Protein AF-A0A6G1DKA8-F1 (afdb_monomer_lite)

Structure (mmCIF, N/CA/C/O backbone):
data_AF-A0A6G1DKA8-F1
#
_entry.id   AF-A0A6G1DKA8-F1
#
loop_
_atom_site.group_PDB
_atom_site.id
_atom_site.type_symbol
_atom_site.label_atom_id
_atom_site.label_alt_id
_atom_site.label_comp_id
_atom_site.label_asym_id
_atom_site.label_entity_id
_atom_site.label_seq_id
_atom_site.pdbx_PDB_ins_code
_atom_site.Cartn_x
_atom_site.Cartn_y
_atom_site.Cartn_z
_atom_site.occupancy
_atom_site.B_iso_or_equiv
_atom_site.auth_seq_id
_atom_site.auth_comp_id
_atom_site.auth_asym_id
_atom_site.auth_atom_id
_atom_site.pdbx_PDB_model_num
ATOM 1 N N . MET A 1 1 ? -8.437 -53.460 20.016 1.00 59.53 1 MET A N 1
ATOM 2 C CA . MET A 1 1 ? -8.528 -52.097 19.451 1.00 59.53 1 MET A CA 1
ATOM 3 C C . MET A 1 1 ? -7.305 -51.902 18.572 1.00 59.53 1 MET A C 1
ATOM 5 O O . MET A 1 1 ? -6.205 -52.104 19.066 1.00 59.53 1 MET A O 1
ATOM 9 N N . SER A 1 2 ? -7.494 -51.679 17.270 1.00 83.81 2 SER A N 1
ATOM 10 C CA . SER A 1 2 ? -6.386 -51.583 16.304 1.00 83.81 2 SER A CA 1
ATOM 11 C C . SER A 1 2 ? -5.734 -50.200 16.375 1.00 83.81 2 SER A C 1
ATOM 13 O O . SER A 1 2 ? -6.422 -49.217 16.629 1.00 83.81 2 SER A O 1
ATOM 15 N N . MET A 1 3 ? -4.427 -50.103 16.127 1.00 75.56 3 MET A N 1
ATOM 16 C CA . MET A 1 3 ? -3.690 -48.830 16.092 1.00 75.56 3 MET A CA 1
ATOM 17 C C . MET A 1 3 ? -4.303 -47.828 15.098 1.00 75.56 3 MET A C 1
ATOM 19 O O . MET A 1 3 ? -4.392 -46.639 15.393 1.00 75.56 3 MET A O 1
ATOM 23 N N . ILE A 1 4 ? -4.826 -48.330 13.974 1.00 83.69 4 ILE A N 1
ATOM 24 C CA . ILE A 1 4 ? -5.569 -47.538 12.983 1.00 83.69 4 ILE A CA 1
ATOM 25 C C . ILE A 1 4 ? -6.835 -46.924 13.595 1.00 83.69 4 ILE A C 1
ATOM 27 O O . ILE A 1 4 ? -7.154 -45.767 13.356 1.00 83.69 4 ILE A O 1
ATOM 31 N N . ASP A 1 5 ? -7.544 -47.688 14.420 1.00 84.69 5 ASP A N 1
ATOM 32 C CA . ASP A 1 5 ? -8.795 -47.266 15.053 1.00 84.69 5 ASP A CA 1
ATOM 33 C C . ASP A 1 5 ? -8.535 -46.206 16.144 1.00 84.69 5 ASP A C 1
ATOM 35 O O . ASP A 1 5 ? -9.326 -45.289 16.343 1.00 84.69 5 ASP A O 1
ATOM 39 N N . VAL A 1 6 ? -7.372 -46.265 16.804 1.00 83.69 6 VAL A N 1
ATOM 40 C CA . VAL A 1 6 ? -6.908 -45.198 17.706 1.00 83.69 6 VAL A CA 1
ATOM 41 C C . VAL A 1 6 ? -6.562 -43.933 16.918 1.00 83.69 6 VAL A C 1
ATOM 43 O O . VAL A 1 6 ? -7.023 -42.862 17.294 1.00 83.69 6 VAL A O 1
ATOM 46 N N . MET A 1 7 ? -5.818 -44.041 15.811 1.00 82.25 7 MET A N 1
ATOM 47 C CA . MET A 1 7 ? -5.464 -42.890 14.969 1.00 82.25 7 MET A CA 1
ATOM 48 C C . MET A 1 7 ? -6.691 -42.183 14.393 1.00 82.25 7 MET A C 1
ATOM 50 O O . MET A 1 7 ? -6.780 -40.967 14.500 1.00 82.25 7 MET A O 1
ATOM 54 N N . ILE A 1 8 ? -7.666 -42.924 13.859 1.00 86.50 8 ILE A N 1
ATOM 55 C CA . ILE A 1 8 ? -8.897 -42.338 13.303 1.00 86.50 8 ILE A CA 1
ATOM 56 C C . ILE A 1 8 ? -9.698 -41.619 14.393 1.00 86.50 8 ILE A C 1
ATOM 58 O O . ILE A 1 8 ? -10.241 -40.542 14.160 1.00 86.50 8 ILE A O 1
ATOM 62 N N . ARG A 1 9 ? -9.770 -42.184 15.604 1.00 85.44 9 ARG A N 1
ATOM 63 C CA . ARG A 1 9 ? -10.467 -41.530 16.720 1.00 85.44 9 ARG A CA 1
ATOM 64 C C . ARG A 1 9 ? -9.725 -40.302 17.226 1.00 85.44 9 ARG A C 1
ATOM 66 O O . ARG A 1 9 ? -10.382 -39.319 17.545 1.00 85.44 9 ARG A O 1
ATOM 73 N N . VAL A 1 10 ? -8.396 -40.346 17.297 1.00 85.38 10 VAL A N 1
ATOM 74 C CA . VAL A 1 10 ? -7.575 -39.180 17.651 1.00 85.38 10 VAL A CA 1
ATOM 75 C C . VAL A 1 10 ? -7.759 -38.082 16.609 1.00 85.38 10 VAL A C 1
ATOM 77 O O . VAL A 1 10 ? -8.053 -36.959 16.990 1.00 85.38 10 VAL A O 1
ATOM 80 N N . ASP A 1 11 ? -7.715 -38.409 15.320 1.00 84.06 11 ASP A N 1
ATOM 81 C CA . ASP A 1 11 ? -7.920 -37.452 14.230 1.00 84.06 11 ASP A CA 1
ATOM 82 C C . ASP A 1 11 ? -9.341 -36.856 14.232 1.00 84.06 11 ASP A C 1
ATOM 84 O O . ASP A 1 11 ? -9.531 -35.648 14.090 1.00 84.06 11 ASP A O 1
ATOM 88 N N . ALA A 1 12 ? -10.361 -37.674 14.515 1.00 86.81 12 ALA A N 1
ATOM 89 C CA . ALA A 1 12 ? -11.735 -37.205 14.687 1.00 86.81 12 ALA A CA 1
ATOM 90 C C . ALA A 1 12 ? -11.904 -36.301 15.923 1.00 86.81 12 ALA A C 1
ATOM 92 O O . ALA A 1 12 ? -12.694 -35.356 15.895 1.00 86.81 12 ALA A O 1
ATOM 93 N N . ILE A 1 13 ? -11.176 -36.577 17.011 1.00 82.19 13 ILE A N 1
ATOM 94 C CA . ILE A 1 13 ? -11.149 -35.728 18.208 1.00 82.19 13 ILE A CA 1
ATOM 95 C C . ILE A 1 13 ? -10.431 -34.413 17.887 1.00 82.19 13 ILE A C 1
ATOM 97 O O . ILE A 1 13 ? -10.999 -33.357 18.151 1.00 82.19 13 ILE A O 1
ATOM 101 N N . CYS A 1 14 ? -9.259 -34.454 17.251 1.00 78.19 14 CYS A N 1
ATOM 102 C CA . CYS A 1 14 ? -8.532 -33.269 16.799 1.00 78.19 14 CYS A CA 1
ATOM 103 C C . CYS A 1 14 ? -9.418 -32.382 15.912 1.00 78.19 14 CYS A C 1
ATOM 105 O O . CYS A 1 14 ? -9.628 -31.222 16.248 1.00 78.19 14 CYS A O 1
ATOM 107 N N . ASN A 1 15 ? -10.076 -32.939 14.891 1.00 81.00 15 ASN A N 1
ATOM 108 C CA . ASN A 1 15 ? -11.004 -32.195 14.028 1.00 81.00 15 ASN A CA 1
ATOM 109 C C . ASN A 1 15 ? -12.216 -31.607 14.775 1.00 81.00 15 ASN A C 1
ATOM 111 O O . ASN A 1 15 ? -12.702 -30.524 14.451 1.00 81.00 15 ASN A O 1
ATOM 115 N N . LYS A 1 16 ? -12.739 -32.300 15.793 1.00 80.50 16 LYS A N 1
ATOM 116 C CA . LYS A 1 16 ? -13.893 -31.821 16.573 1.00 80.50 16 LYS A CA 1
ATOM 117 C C . LYS A 1 16 ? -13.539 -30.642 17.485 1.00 80.50 16 LYS A C 1
ATOM 119 O O . LYS A 1 16 ? -14.425 -29.835 17.790 1.00 80.50 16 LYS A O 1
ATOM 124 N N . TYR A 1 17 ? -12.282 -30.568 17.922 1.00 69.88 17 TYR A N 1
ATOM 125 C CA . TYR A 1 17 ? -11.758 -29.505 18.779 1.00 69.88 17 TYR A CA 1
ATOM 126 C C . TYR A 1 17 ? -10.962 -28.431 18.031 1.00 69.88 17 TYR A C 1
ATOM 128 O O . TYR A 1 17 ? -10.720 -27.382 18.615 1.00 69.88 17 TYR A O 1
ATOM 136 N N . ASP A 1 18 ? -10.679 -28.625 16.743 1.00 68.44 18 ASP A N 1
ATOM 137 C CA . ASP A 1 18 ? -10.037 -27.647 15.852 1.00 68.44 18 ASP A CA 1
ATOM 138 C C . ASP A 1 18 ? -10.756 -26.283 15.894 1.00 68.44 18 ASP A C 1
ATOM 140 O O . ASP A 1 18 ? -10.132 -25.235 15.984 1.00 68.44 18 ASP A O 1
ATOM 144 N N . LYS A 1 19 ? -12.094 -26.296 16.004 1.00 63.44 19 LYS A N 1
ATOM 145 C CA . LYS A 1 19 ? -12.937 -25.092 16.164 1.00 63.44 19 LYS A CA 1
ATOM 146 C C . LYS A 1 19 ? -12.720 -24.289 17.455 1.00 63.44 19 LYS A C 1
ATOM 148 O O . LYS A 1 19 ? -13.239 -23.181 17.580 1.00 63.44 19 LYS A O 1
ATOM 153 N N . TYR A 1 20 ? -12.052 -24.877 18.445 1.00 62.00 20 TYR A N 1
ATOM 154 C CA . TYR A 1 20 ? -11.701 -24.246 19.720 1.00 62.00 20 TYR A CA 1
ATOM 155 C C . TYR A 1 20 ? -10.213 -23.913 19.810 1.00 62.00 20 TYR A C 1
ATOM 157 O O . TYR A 1 20 ? -9.796 -23.316 20.804 1.00 62.00 20 TYR A O 1
ATOM 165 N N . ASP A 1 21 ? -9.430 -24.269 18.791 1.00 62.72 21 ASP A N 1
ATOM 166 C CA . ASP A 1 21 ? -8.060 -23.812 18.650 1.00 62.72 21 ASP A CA 1
ATOM 167 C C . ASP A 1 21 ? -8.089 -22.334 18.234 1.00 62.72 21 ASP A C 1
ATOM 169 O O . ASP A 1 21 ? -8.142 -21.954 17.059 1.00 62.72 21 ASP A O 1
ATOM 173 N N . ALA A 1 22 ? -8.165 -21.481 19.256 1.00 52.81 22 ALA A N 1
ATOM 174 C CA . ALA A 1 22 ? -8.196 -20.036 19.107 1.00 52.81 22 ALA A CA 1
ATOM 175 C C . ALA A 1 22 ? -6.919 -19.507 18.442 1.00 52.81 22 ALA A C 1
ATOM 177 O O . ALA A 1 22 ? -6.975 -18.441 17.835 1.00 52.81 22 ALA A O 1
ATOM 178 N N . ASP A 1 23 ? -5.807 -20.245 18.514 1.00 53.16 23 ASP A N 1
ATOM 179 C CA . ASP A 1 23 ? -4.537 -19.875 17.897 1.00 53.16 23 ASP A CA 1
ATOM 180 C C . ASP A 1 23 ? -4.512 -20.263 16.410 1.00 53.16 23 ASP A C 1
ATOM 182 O O . ASP A 1 23 ? -4.082 -19.465 15.575 1.00 53.16 23 ASP A O 1
ATOM 186 N N . LYS A 1 24 ? -5.088 -21.413 16.033 1.00 51.09 24 LYS A N 1
ATOM 187 C CA . LYS A 1 24 ? -5.236 -21.818 14.622 1.00 51.09 24 LYS A CA 1
ATOM 188 C C . LYS A 1 24 ? -6.221 -20.934 13.853 1.00 51.09 24 LYS A C 1
ATOM 190 O O . LYS A 1 24 ? -5.878 -20.418 12.793 1.00 51.09 24 LYS A O 1
ATOM 195 N N . HIS A 1 25 ? -7.388 -20.626 14.423 1.00 48.31 25 HIS A N 1
ATOM 196 C CA . HIS A 1 25 ? -8.349 -19.701 13.801 1.00 48.31 25 HIS A CA 1
ATOM 197 C C . HIS A 1 25 ? -7.933 -18.221 13.848 1.00 48.31 25 HIS A C 1
ATOM 199 O O . HIS A 1 25 ? -8.455 -17.408 13.084 1.00 48.31 25 HIS A O 1
ATOM 205 N N . ARG A 1 26 ? -6.977 -17.862 14.711 1.00 50.66 26 ARG A N 1
ATOM 206 C CA . ARG A 1 26 ? -6.305 -16.555 14.704 1.00 50.66 26 ARG A CA 1
ATOM 207 C C . ARG A 1 26 ? -5.238 -16.462 13.606 1.00 50.66 26 ARG A C 1
ATOM 209 O O . ARG A 1 26 ? -4.995 -15.363 13.116 1.00 50.66 26 ARG A O 1
ATOM 216 N N . ASN A 1 27 ? -4.658 -17.590 13.195 1.00 49.00 27 ASN A N 1
ATOM 217 C CA . ASN A 1 27 ? -3.685 -17.677 12.103 1.00 49.00 27 ASN A CA 1
ATOM 218 C C . ASN A 1 27 ? -4.332 -17.886 10.718 1.00 49.00 27 ASN A C 1
ATOM 220 O O . ASN A 1 27 ? -3.819 -17.356 9.735 1.00 49.00 27 ASN A O 1
ATOM 224 N N . ASP A 1 28 ? -5.479 -18.572 10.630 1.00 46.09 28 ASP A N 1
ATOM 225 C CA . ASP A 1 28 ? -6.225 -18.769 9.370 1.00 46.09 28 ASP A CA 1
ATOM 226 C C . ASP A 1 28 ? -6.877 -17.475 8.850 1.00 46.09 28 ASP A C 1
ATOM 228 O O . ASP A 1 28 ? -7.083 -17.299 7.648 1.00 46.09 28 ASP A O 1
ATOM 232 N N . ALA A 1 29 ? -7.146 -16.518 9.740 1.00 50.97 29 ALA A N 1
ATOM 233 C CA . ALA A 1 29 ? -7.407 -15.130 9.382 1.00 50.97 29 ALA A CA 1
ATOM 234 C C . ALA A 1 29 ? -6.095 -14.342 9.459 1.00 50.97 29 ALA A C 1
ATOM 236 O O . ALA A 1 29 ? -5.960 -13.491 10.336 1.00 50.97 29 ALA A O 1
ATOM 237 N N . ALA A 1 30 ? -5.126 -14.666 8.590 1.00 56.59 30 ALA A N 1
ATOM 238 C CA . ALA A 1 30 ? -3.802 -14.043 8.553 1.00 56.59 30 ALA A CA 1
ATOM 239 C C . ALA A 1 30 ? -3.897 -12.547 8.886 1.00 56.59 30 ALA A C 1
ATOM 241 O O . ALA A 1 30 ? -4.513 -11.780 8.137 1.00 56.59 30 ALA A O 1
ATOM 242 N N . ASP A 1 31 ? -3.342 -12.170 10.045 1.00 73.50 31 ASP A N 1
ATOM 243 C CA . ASP A 1 31 ? -3.315 -10.795 10.542 1.00 73.50 31 ASP A CA 1
ATOM 244 C C . ASP A 1 31 ? -2.970 -9.858 9.371 1.00 73.50 31 ASP A C 1
ATOM 246 O O . ASP A 1 31 ? -2.048 -10.176 8.607 1.00 73.50 31 ASP A O 1
ATOM 250 N N . PRO A 1 32 ? -3.695 -8.739 9.175 1.00 78.38 32 PRO A N 1
ATOM 251 C CA . PRO A 1 32 ? -3.401 -7.763 8.131 1.00 78.38 32 PRO A CA 1
ATOM 252 C C . PRO A 1 32 ? -1.908 -7.460 7.944 1.00 78.38 32 PRO A C 1
ATOM 254 O O . PRO A 1 32 ? -1.482 -7.241 6.811 1.00 78.38 32 PRO A O 1
ATOM 257 N N . PHE A 1 33 ? -1.119 -7.501 9.027 1.00 80.69 33 PHE A N 1
ATOM 258 C CA . PHE A 1 33 ? 0.341 -7.435 8.969 1.00 80.69 33 PHE A CA 1
ATOM 259 C C . PHE A 1 33 ? 0.965 -8.593 8.175 1.00 80.69 33 PHE A C 1
ATOM 261 O O . PHE A 1 33 ? 1.635 -8.352 7.177 1.00 80.69 33 PHE A O 1
ATOM 268 N N . SER A 1 34 ? 0.731 -9.843 8.581 1.00 82.62 34 SER A N 1
ATOM 269 C CA . SER A 1 34 ? 1.326 -11.034 7.963 1.00 82.62 34 SER A CA 1
ATOM 270 C C . SER A 1 34 ? 0.944 -11.175 6.491 1.00 82.62 34 SER A C 1
ATOM 272 O O . SER A 1 34 ? 1.778 -11.551 5.673 1.00 82.62 34 SER A O 1
ATOM 274 N N . ARG A 1 35 ? -0.296 -10.816 6.128 1.00 83.62 35 ARG A N 1
ATOM 275 C CA . ARG A 1 35 ? -0.743 -10.838 4.728 1.00 83.62 35 ARG A CA 1
ATOM 276 C C . ARG A 1 35 ? -0.003 -9.812 3.872 1.00 83.62 35 ARG A C 1
ATOM 278 O O . ARG A 1 35 ? 0.381 -10.120 2.749 1.00 83.62 35 ARG A O 1
ATOM 285 N N . LEU A 1 36 ? 0.158 -8.593 4.386 1.00 83.12 36 LEU A N 1
ATOM 286 C CA . LEU A 1 36 ? 0.847 -7.525 3.665 1.00 83.12 36 LEU A CA 1
ATOM 287 C C . LEU A 1 36 ? 2.356 -7.793 3.617 1.00 83.12 36 LEU A C 1
ATOM 289 O O . LEU A 1 36 ? 2.973 -7.560 2.589 1.00 83.12 36 LEU A O 1
ATOM 293 N N . TYR A 1 37 ? 2.926 -8.374 4.675 1.00 83.94 37 TYR A N 1
ATOM 294 C CA . TYR A 1 37 ? 4.330 -8.774 4.713 1.00 83.94 37 TYR A CA 1
ATOM 295 C C . TYR A 1 37 ? 4.625 -9.851 3.666 1.00 83.94 37 TYR A C 1
ATOM 297 O O . TYR A 1 37 ? 5.546 -9.687 2.879 1.00 83.94 37 TYR A O 1
ATOM 305 N N . ALA A 1 38 ? 3.801 -10.902 3.590 1.00 87.00 38 ALA A N 1
ATOM 306 C CA . ALA A 1 38 ? 3.946 -11.948 2.578 1.00 87.00 38 ALA A CA 1
ATOM 307 C C . ALA A 1 38 ? 3.787 -11.415 1.142 1.00 87.00 38 ALA A C 1
ATOM 309 O O . ALA A 1 38 ? 4.476 -11.877 0.238 1.00 87.00 38 ALA A O 1
ATOM 310 N N . ALA A 1 39 ? 2.900 -10.437 0.924 1.00 87.88 39 ALA A N 1
ATOM 311 C CA . ALA A 1 39 ? 2.744 -9.790 -0.379 1.00 87.88 39 ALA A CA 1
ATOM 312 C C . ALA A 1 39 ? 3.987 -8.973 -0.770 1.00 87.88 39 ALA A C 1
ATOM 314 O O . ALA A 1 39 ? 4.475 -9.112 -1.888 1.00 87.88 39 ALA A O 1
ATOM 315 N N . VAL A 1 40 ? 4.522 -8.181 0.165 1.00 88.00 40 VAL A N 1
ATOM 316 C CA . VAL A 1 40 ? 5.757 -7.402 -0.020 1.00 88.00 40 VAL A CA 1
ATOM 317 C C . VAL A 1 40 ? 6.949 -8.322 -0.280 1.00 88.00 40 VAL A C 1
ATOM 319 O O . VAL A 1 40 ? 7.735 -8.057 -1.183 1.00 88.00 40 VAL A O 1
ATOM 322 N N . ASP A 1 41 ? 7.070 -9.419 0.468 1.00 87.69 41 ASP A N 1
ATOM 323 C CA . ASP A 1 41 ? 8.142 -10.406 0.304 1.00 87.69 41 ASP A CA 1
ATOM 324 C C . ASP A 1 41 ? 8.080 -11.082 -1.077 1.00 87.69 41 ASP A C 1
ATOM 326 O O . ASP A 1 41 ? 9.070 -11.106 -1.806 1.00 87.69 41 ASP A O 1
ATOM 330 N N . ALA A 1 42 ? 6.886 -11.509 -1.504 1.00 89.25 42 ALA A N 1
ATOM 331 C CA . ALA A 1 42 ? 6.674 -12.080 -2.833 1.00 89.25 42 ALA A CA 1
ATOM 332 C C . ALA A 1 42 ? 6.971 -11.082 -3.966 1.00 89.25 42 ALA A C 1
ATOM 334 O O . ALA A 1 42 ? 7.457 -11.465 -5.031 1.00 89.25 42 ALA A O 1
ATOM 335 N N . GLU A 1 43 ? 6.678 -9.797 -3.765 1.00 90.06 43 GLU A N 1
ATOM 336 C CA . GLU A 1 43 ? 6.941 -8.761 -4.762 1.00 90.06 43 GLU A CA 1
ATOM 337 C C . GLU A 1 43 ? 8.419 -8.335 -4.804 1.00 90.06 43 GLU A C 1
ATOM 339 O O . GLU A 1 43 ? 8.924 -8.017 -5.883 1.00 90.06 43 GLU A O 1
ATOM 344 N N . ILE A 1 44 ? 9.146 -8.428 -3.683 1.00 88.69 44 ILE A N 1
ATOM 345 C CA . ILE A 1 44 ? 10.616 -8.349 -3.649 1.00 88.69 44 ILE A CA 1
ATOM 346 C C . ILE A 1 44 ? 11.222 -9.483 -4.482 1.00 88.69 44 ILE A C 1
ATOM 348 O O . ILE A 1 44 ? 12.049 -9.220 -5.358 1.00 88.69 44 ILE A O 1
ATOM 352 N N . ASP A 1 45 ? 10.781 -10.723 -4.271 1.00 90.56 45 ASP A N 1
ATOM 353 C CA . ASP A 1 45 ? 11.282 -11.878 -5.024 1.00 90.56 45 ASP A CA 1
ATOM 354 C C . ASP A 1 45 ? 10.962 -11.753 -6.522 1.00 90.56 45 ASP A C 1
ATOM 356 O O . ASP A 1 45 ? 11.821 -11.989 -7.377 1.00 90.56 45 ASP A O 1
ATOM 360 N N . ALA A 1 46 ? 9.757 -11.284 -6.863 1.00 91.12 46 ALA A N 1
ATOM 361 C CA . ALA A 1 46 ? 9.373 -11.014 -8.246 1.00 91.12 46 ALA A CA 1
ATOM 362 C C . ALA A 1 46 ? 10.226 -9.906 -8.892 1.00 91.12 46 ALA A C 1
ATOM 364 O O . ALA A 1 46 ? 10.545 -9.990 -10.084 1.00 91.12 46 ALA A O 1
ATOM 365 N N . ALA A 1 47 ? 10.608 -8.872 -8.134 1.00 88.69 47 ALA A N 1
ATOM 366 C CA . ALA A 1 47 ? 11.493 -7.811 -8.606 1.00 88.69 47 ALA A CA 1
ATOM 367 C C . ALA A 1 47 ? 12.917 -8.330 -8.868 1.00 88.69 47 ALA A C 1
ATOM 369 O O . ALA A 1 47 ? 13.500 -7.994 -9.902 1.00 88.69 47 ALA A O 1
ATOM 370 N N . ILE A 1 48 ? 13.443 -9.197 -7.995 1.00 88.19 48 ILE A N 1
ATOM 371 C CA . ILE A 1 48 ? 14.741 -9.865 -8.181 1.00 88.19 48 ILE A CA 1
ATOM 372 C C . ILE A 1 48 ? 14.713 -10.731 -9.445 1.00 88.19 48 ILE A C 1
ATOM 374 O O . ILE A 1 48 ? 15.571 -10.584 -10.315 1.00 88.19 48 ILE A O 1
ATOM 378 N N . GLU A 1 49 ? 13.689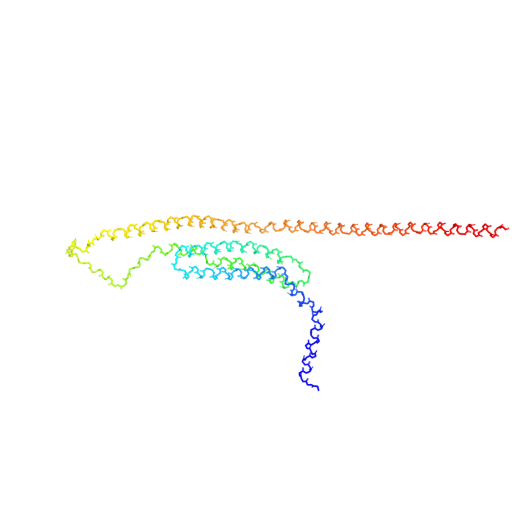 -11.570 -9.613 1.00 90.06 49 GLU A N 1
ATOM 379 C CA . GLU A 1 49 ? 13.561 -12.415 -10.803 1.00 90.06 49 GLU A CA 1
ATOM 380 C C . GLU A 1 49 ? 13.442 -11.570 -12.085 1.00 90.06 49 GLU A C 1
ATOM 382 O O . GLU A 1 49 ? 14.010 -11.900 -13.129 1.00 90.06 49 GLU A O 1
ATOM 387 N N . LYS A 1 50 ? 12.731 -10.436 -12.020 1.00 89.50 50 LYS A N 1
ATOM 388 C CA . LYS A 1 50 ? 12.596 -9.503 -13.146 1.00 89.50 50 LYS A CA 1
ATOM 389 C C . LYS A 1 50 ? 13.926 -8.840 -13.508 1.00 89.50 50 LYS A C 1
ATOM 391 O O . LYS A 1 50 ? 14.204 -8.701 -14.701 1.00 89.50 50 LYS A O 1
ATOM 396 N N . TYR A 1 51 ? 14.754 -8.500 -12.522 1.00 85.94 51 TYR A N 1
ATOM 397 C CA . TYR A 1 51 ? 16.121 -8.039 -12.755 1.00 85.94 51 TYR A CA 1
ATOM 398 C C . TYR A 1 51 ? 16.982 -9.131 -13.406 1.00 85.94 51 TYR A C 1
ATOM 400 O O . TYR A 1 51 ? 17.630 -8.879 -14.420 1.00 85.94 51 TYR A O 1
ATOM 408 N N . GLU A 1 52 ? 16.937 -10.371 -12.916 1.00 87.19 52 GLU A N 1
ATOM 409 C CA . GLU A 1 52 ? 17.693 -11.467 -13.534 1.00 87.19 52 GLU A CA 1
ATOM 410 C C . GLU A 1 52 ? 17.275 -11.733 -14.986 1.00 87.19 52 GLU A C 1
ATOM 412 O O . GLU A 1 52 ? 18.120 -12.022 -15.839 1.00 87.19 52 GLU A O 1
ATOM 417 N N . ARG A 1 53 ? 15.975 -11.616 -15.294 1.00 86.56 53 ARG A N 1
ATOM 418 C CA . ARG A 1 53 ? 15.482 -11.671 -16.677 1.00 86.56 53 ARG A CA 1
ATOM 419 C C . ARG A 1 53 ? 16.060 -10.532 -17.515 1.00 86.56 53 ARG A C 1
ATOM 421 O O . ARG A 1 53 ? 16.467 -10.788 -18.640 1.00 86.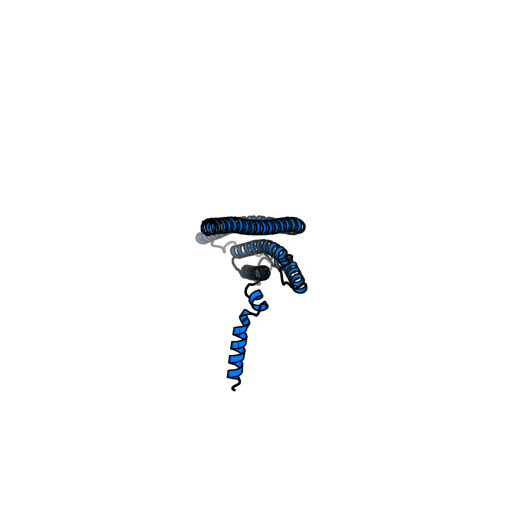56 53 ARG A O 1
ATOM 428 N N . ALA A 1 54 ? 16.163 -9.321 -16.965 1.00 85.44 54 ALA A N 1
ATOM 429 C CA . ALA A 1 54 ? 16.788 -8.185 -17.642 1.00 85.44 54 ALA A CA 1
ATOM 430 C C . ALA A 1 54 ? 18.279 -8.422 -17.939 1.00 85.44 54 ALA A C 1
ATOM 432 O O . ALA A 1 54 ? 18.748 -8.046 -19.008 1.00 85.44 54 ALA A O 1
ATOM 433 N N . VAL A 1 55 ? 19.010 -9.080 -17.032 1.00 83.62 55 VAL A N 1
ATOM 434 C CA . VAL A 1 55 ? 20.431 -9.437 -17.220 1.00 83.62 55 VAL A CA 1
ATOM 435 C C . VAL A 1 55 ? 20.613 -10.503 -18.304 1.00 83.62 55 VAL A C 1
ATOM 437 O O . VAL A 1 55 ? 21.577 -10.462 -19.064 1.00 83.62 55 VAL A O 1
ATOM 440 N N . ARG A 1 56 ? 19.693 -11.470 -18.387 1.00 85.31 56 ARG A N 1
ATOM 441 C CA . ARG A 1 56 ? 19.732 -12.551 -19.386 1.00 85.31 56 ARG A CA 1
ATOM 442 C C . ARG A 1 56 ? 19.192 -12.132 -20.759 1.00 85.31 56 ARG A C 1
ATOM 444 O O . ARG A 1 56 ? 19.326 -12.890 -21.722 1.00 85.31 56 ARG A O 1
ATOM 451 N N . GLU A 1 57 ? 18.577 -10.958 -20.849 1.00 84.56 57 GLU A N 1
ATOM 452 C CA . GLU A 1 57 ? 17.954 -10.449 -22.062 1.00 84.56 57 GLU A CA 1
ATOM 453 C C . GLU A 1 57 ? 19.008 -9.995 -23.082 1.00 84.56 57 GLU A C 1
ATOM 455 O O . GLU A 1 57 ? 19.967 -9.299 -22.755 1.00 84.56 57 GLU A O 1
ATOM 460 N N . ARG A 1 58 ? 18.831 -10.382 -24.351 1.00 78.50 58 ARG A N 1
ATOM 461 C CA . ARG A 1 58 ? 19.786 -10.032 -25.422 1.00 78.50 58 ARG A CA 1
ATOM 462 C C . ARG A 1 58 ? 19.464 -8.699 -26.074 1.00 78.50 58 ARG A C 1
ATOM 464 O O . ARG A 1 58 ? 20.353 -8.049 -26.622 1.00 78.50 58 ARG A O 1
ATOM 471 N N . ASN A 1 59 ? 18.194 -8.307 -26.065 1.00 83.56 59 ASN A N 1
ATOM 472 C CA . ASN A 1 59 ? 17.779 -7.033 -26.620 1.00 83.56 59 ASN A CA 1
ATOM 473 C C . ASN A 1 59 ? 17.959 -5.926 -25.567 1.00 83.56 59 ASN A C 1
ATOM 475 O O . ASN A 1 59 ? 17.327 -5.911 -24.512 1.00 83.56 59 ASN A O 1
ATOM 479 N N . ARG A 1 60 ? 18.838 -4.971 -25.881 1.00 75.50 60 ARG A N 1
ATOM 480 C CA . ARG A 1 60 ? 19.169 -3.846 -25.000 1.00 75.50 60 ARG A CA 1
ATOM 481 C C . ARG A 1 60 ? 17.938 -3.013 -24.641 1.00 75.50 60 ARG A C 1
ATOM 483 O O . ARG A 1 60 ? 17.790 -2.634 -23.486 1.00 75.50 60 ARG A O 1
ATOM 490 N N . ALA A 1 61 ? 17.032 -2.770 -25.587 1.00 75.94 61 ALA A N 1
ATOM 491 C CA . ALA A 1 61 ? 15.830 -1.977 -25.331 1.00 75.94 61 ALA A CA 1
ATOM 492 C C . ALA A 1 61 ? 14.885 -2.674 -24.334 1.00 75.94 61 ALA A C 1
ATOM 494 O O . ALA A 1 61 ? 14.360 -2.036 -23.423 1.00 75.94 61 ALA A O 1
ATOM 495 N N . THR A 1 62 ? 14.714 -3.994 -24.447 1.00 78.38 62 THR A N 1
ATOM 496 C CA . THR A 1 62 ? 13.891 -4.776 -23.508 1.00 78.38 62 THR A CA 1
ATOM 497 C C . THR A 1 62 ? 14.567 -4.928 -22.148 1.00 78.38 62 THR A C 1
ATOM 499 O O . THR A 1 62 ? 13.889 -4.825 -21.130 1.00 78.38 62 THR A O 1
ATOM 502 N N . ALA A 1 63 ? 15.893 -5.086 -22.102 1.00 79.25 63 ALA A N 1
ATOM 503 C CA . ALA A 1 63 ? 16.649 -5.100 -20.850 1.00 79.25 63 ALA A CA 1
ATOM 504 C C . ALA A 1 63 ? 16.502 -3.772 -20.086 1.00 79.25 63 ALA A C 1
ATOM 506 O O . ALA A 1 63 ? 16.282 -3.764 -18.875 1.00 79.25 63 ALA A O 1
ATOM 507 N N . VAL A 1 64 ? 16.569 -2.634 -20.785 1.00 78.38 64 VAL A N 1
ATOM 508 C CA . VAL A 1 64 ? 16.372 -1.310 -20.173 1.00 78.38 64 VAL A CA 1
ATOM 509 C C . VAL A 1 64 ? 14.930 -1.135 -19.688 1.00 78.38 64 VAL A C 1
ATOM 511 O O . VAL A 1 64 ? 14.725 -0.679 -18.565 1.00 78.38 64 VAL A O 1
ATOM 514 N N . ALA A 1 65 ? 13.933 -1.558 -20.470 1.00 82.06 65 ALA A N 1
ATOM 515 C CA . ALA A 1 65 ? 12.529 -1.508 -20.055 1.00 82.06 65 ALA A CA 1
ATOM 516 C C . ALA A 1 65 ? 12.258 -2.355 -18.796 1.00 82.06 65 ALA A C 1
ATOM 518 O O . ALA A 1 65 ? 11.589 -1.898 -17.869 1.00 82.06 65 ALA A O 1
ATOM 519 N N . LEU A 1 66 ? 12.828 -3.563 -18.719 1.00 84.19 66 LEU A N 1
ATOM 520 C CA . LEU A 1 66 ? 12.717 -4.421 -17.537 1.00 84.19 66 LEU A CA 1
ATOM 521 C C . LEU A 1 66 ? 13.383 -3.790 -16.305 1.00 84.19 66 LEU A C 1
ATOM 523 O O . LEU A 1 66 ? 12.796 -3.822 -15.226 1.00 84.19 66 LEU A O 1
ATOM 527 N N . ASN A 1 67 ? 14.554 -3.163 -16.461 1.00 83.88 67 ASN A N 1
ATOM 528 C CA . ASN A 1 67 ? 15.219 -2.428 -15.378 1.00 83.88 67 ASN A CA 1
ATOM 529 C C . ASN A 1 67 ? 14.412 -1.202 -14.917 1.00 83.88 67 ASN A C 1
ATOM 531 O O . ASN A 1 67 ? 14.330 -0.934 -13.719 1.00 83.88 67 ASN A O 1
ATOM 535 N N . ALA A 1 68 ? 13.766 -0.479 -15.836 1.00 83.25 68 ALA A N 1
ATOM 536 C CA . ALA A 1 68 ? 12.874 0.624 -15.484 1.00 83.25 68 ALA A CA 1
ATOM 537 C C . ALA A 1 68 ? 11.672 0.137 -14.655 1.00 83.25 68 ALA A C 1
ATOM 539 O O . ALA A 1 68 ? 11.288 0.766 -13.669 1.00 83.25 68 ALA A O 1
ATOM 540 N N . ASP A 1 69 ? 11.110 -1.022 -14.992 1.00 84.62 69 ASP A N 1
ATOM 541 C CA . ASP A 1 69 ? 10.039 -1.619 -14.198 1.00 84.62 69 ASP A CA 1
ATOM 542 C C . ASP A 1 69 ? 10.501 -2.108 -12.817 1.00 84.62 69 ASP A C 1
ATOM 544 O O . ASP A 1 69 ? 9.736 -2.005 -11.855 1.00 84.62 69 ASP A O 1
ATOM 548 N N . VAL A 1 70 ? 11.732 -2.621 -12.686 1.00 86.62 70 VAL A N 1
ATOM 549 C CA . VAL A 1 70 ? 12.312 -2.963 -11.372 1.00 86.62 70 VAL A CA 1
ATOM 550 C C . VAL A 1 70 ? 12.359 -1.718 -10.484 1.00 86.62 70 VAL A C 1
ATOM 552 O O . VAL A 1 70 ? 11.956 -1.785 -9.326 1.00 86.62 70 VAL A O 1
ATOM 555 N N . ARG A 1 71 ? 12.718 -0.551 -11.036 1.00 82.44 71 ARG A N 1
ATOM 556 C CA . ARG A 1 71 ? 12.710 0.729 -10.300 1.00 82.44 71 ARG A CA 1
ATOM 557 C C . ARG A 1 71 ? 11.315 1.148 -9.853 1.00 82.44 71 ARG A C 1
ATOM 559 O O . ARG A 1 71 ? 11.134 1.529 -8.701 1.00 82.44 71 ARG A O 1
ATOM 566 N N . ARG A 1 72 ? 10.311 1.031 -10.731 1.00 83.38 72 ARG A N 1
ATOM 567 C CA . ARG A 1 72 ? 8.906 1.302 -10.364 1.00 83.38 72 ARG A CA 1
ATOM 568 C C . ARG A 1 72 ? 8.433 0.390 -9.235 1.00 83.38 72 ARG A C 1
ATOM 570 O O . ARG A 1 72 ? 7.771 0.844 -8.308 1.00 83.38 72 ARG A O 1
ATOM 577 N N . THR A 1 73 ? 8.795 -0.888 -9.311 1.00 86.31 73 THR A N 1
ATOM 578 C CA . THR A 1 73 ? 8.433 -1.885 -8.296 1.00 86.31 73 THR A CA 1
ATOM 579 C C . THR A 1 73 ? 9.125 -1.577 -6.967 1.00 86.31 73 THR A C 1
ATOM 581 O O . THR A 1 73 ? 8.468 -1.560 -5.934 1.00 86.31 73 THR A O 1
ATOM 584 N N . LYS A 1 74 ? 10.415 -1.216 -6.994 1.00 84.19 74 LYS A N 1
ATOM 585 C CA . LYS A 1 74 ? 11.194 -0.758 -5.831 1.00 84.19 74 LYS A CA 1
ATOM 586 C C . LYS A 1 74 ? 10.531 0.440 -5.142 1.00 84.19 74 LYS A C 1
ATOM 588 O O . LYS A 1 74 ? 10.340 0.418 -3.931 1.00 84.19 74 LYS A O 1
ATOM 593 N N . ALA A 1 75 ? 10.101 1.440 -5.912 1.00 82.75 75 ALA A N 1
ATOM 594 C CA . ALA A 1 75 ? 9.390 2.611 -5.398 1.00 82.75 75 ALA A CA 1
ATOM 595 C C . ALA A 1 75 ? 8.052 2.239 -4.729 1.00 82.75 75 ALA A C 1
ATOM 597 O O . ALA A 1 75 ? 7.765 2.679 -3.615 1.00 82.75 75 ALA A O 1
ATOM 598 N N . ARG A 1 76 ? 7.253 1.372 -5.363 1.00 85.19 76 ARG A N 1
ATOM 599 C CA . ARG A 1 76 ? 5.991 0.884 -4.789 1.00 85.19 76 ARG A CA 1
ATOM 600 C C . ARG A 1 76 ? 6.207 0.074 -3.504 1.00 85.19 76 ARG A C 1
ATOM 602 O O . ARG A 1 76 ? 5.488 0.281 -2.529 1.00 85.19 76 ARG A O 1
ATOM 609 N N . LEU A 1 77 ? 7.205 -0.809 -3.481 1.00 86.12 77 LEU A N 1
ATOM 610 C CA . LEU A 1 77 ? 7.565 -1.600 -2.301 1.00 86.12 77 LEU A CA 1
ATOM 611 C C . LEU A 1 77 ? 7.918 -0.703 -1.107 1.00 86.12 77 LEU A C 1
ATOM 613 O O . LEU A 1 77 ? 7.498 -0.983 0.013 1.00 86.12 77 LEU A O 1
ATOM 617 N N . MET A 1 78 ? 8.616 0.412 -1.339 1.00 81.00 78 MET A N 1
ATOM 618 C CA . MET A 1 78 ? 8.928 1.383 -0.284 1.00 81.00 78 MET A CA 1
ATOM 619 C C . MET A 1 78 ? 7.664 2.007 0.331 1.00 81.00 78 MET A C 1
ATOM 621 O O . MET A 1 78 ? 7.594 2.163 1.549 1.00 81.00 78 MET A O 1
ATOM 625 N N . GLU A 1 79 ? 6.622 2.282 -0.460 1.00 81.69 79 GLU A N 1
ATOM 626 C CA . GLU A 1 79 ? 5.326 2.753 0.056 1.00 81.69 79 GLU A CA 1
ATOM 627 C C . GLU A 1 79 ? 4.618 1.678 0.905 1.00 81.69 79 GLU A C 1
ATOM 629 O O . GLU A 1 79 ? 4.021 1.964 1.949 1.00 81.69 79 GLU A O 1
ATOM 634 N N . GLU A 1 80 ? 4.685 0.416 0.482 1.00 83.44 80 GLU A N 1
ATOM 635 C CA . GLU A 1 80 ? 4.095 -0.707 1.214 1.00 83.44 80 GLU A CA 1
ATOM 636 C C . GLU A 1 80 ? 4.833 -0.991 2.534 1.00 83.44 80 GLU A C 1
ATOM 638 O O . GLU A 1 80 ? 4.190 -1.300 3.542 1.00 83.44 80 GLU A O 1
ATOM 643 N N . VAL A 1 81 ? 6.149 -0.761 2.595 1.00 82.56 81 VAL A N 1
ATOM 644 C CA . VAL A 1 81 ? 6.929 -0.814 3.844 1.00 82.56 81 VAL A CA 1
ATOM 645 C C . VAL A 1 81 ? 6.446 0.222 4.862 1.00 82.56 81 VAL A C 1
ATOM 647 O O . VAL A 1 81 ? 6.367 -0.084 6.052 1.00 82.56 81 VAL A O 1
ATOM 650 N N . ILE A 1 82 ? 6.030 1.417 4.433 1.00 80.19 82 ILE A N 1
ATOM 651 C CA . ILE A 1 82 ? 5.424 2.412 5.338 1.00 80.19 82 ILE A CA 1
ATOM 652 C C . ILE A 1 82 ? 4.117 1.867 5.931 1.00 80.19 82 ILE A C 1
ATOM 654 O O . ILE A 1 82 ? 3.847 2.029 7.126 1.00 80.19 82 ILE A O 1
ATOM 658 N N . LYS A 1 83 ? 3.301 1.184 5.118 1.00 80.19 83 LYS A N 1
ATOM 659 C CA . LYS A 1 83 ? 2.061 0.535 5.581 1.00 80.19 83 LYS A CA 1
ATOM 660 C C . LYS A 1 83 ? 2.371 -0.594 6.570 1.00 80.19 83 LYS A C 1
ATOM 662 O O . LYS A 1 83 ? 1.674 -0.705 7.578 1.00 80.19 83 LYS A O 1
ATOM 667 N N . LEU A 1 84 ? 3.438 -1.366 6.349 1.00 80.44 84 LEU A N 1
ATOM 668 C CA . LEU A 1 84 ? 3.914 -2.374 7.304 1.00 80.44 84 LEU A CA 1
ATOM 669 C C . LEU A 1 84 ? 4.393 -1.766 8.618 1.00 80.44 84 LEU A C 1
ATOM 671 O O . LEU A 1 84 ? 4.026 -2.284 9.669 1.00 80.44 84 LEU A O 1
ATOM 675 N N . ARG A 1 85 ? 5.138 -0.653 8.585 1.00 77.00 85 ARG A N 1
ATOM 676 C CA . ARG A 1 85 ? 5.561 0.063 9.803 1.00 77.00 85 ARG A CA 1
ATOM 677 C C . ARG A 1 85 ? 4.352 0.463 10.649 1.00 77.00 85 ARG A C 1
ATOM 679 O O . ARG A 1 85 ? 4.334 0.188 11.843 1.00 77.00 85 ARG A O 1
ATOM 686 N N . LYS A 1 86 ? 3.300 0.998 10.016 1.00 73.56 86 LYS A N 1
ATOM 687 C CA . LYS A 1 86 ? 2.025 1.345 10.683 1.00 73.56 86 LYS A CA 1
ATOM 688 C C . LYS A 1 86 ? 1.320 0.134 11.295 1.00 73.56 86 LYS A C 1
ATOM 690 O O . LYS A 1 86 ? 0.687 0.242 12.340 1.00 73.56 86 LYS A O 1
ATOM 695 N N . LEU A 1 87 ? 1.374 -1.018 10.630 1.00 75.88 87 LEU A N 1
ATOM 696 C CA . LEU A 1 87 ? 0.750 -2.247 11.123 1.00 75.88 87 LEU A CA 1
ATOM 697 C C . LEU A 1 87 ? 1.579 -2.923 12.226 1.00 75.88 87 LEU A C 1
ATOM 699 O O . LEU A 1 87 ? 0.991 -3.558 13.096 1.00 75.88 87 LEU A O 1
ATOM 703 N N . ALA A 1 88 ? 2.905 -2.764 12.215 1.00 71.50 88 ALA A N 1
ATOM 704 C CA . ALA A 1 88 ? 3.810 -3.298 13.232 1.00 71.50 88 ALA A CA 1
ATOM 705 C C . ALA A 1 88 ? 3.690 -2.554 14.572 1.00 71.50 88 ALA A C 1
ATOM 707 O O . ALA A 1 88 ? 3.678 -3.191 15.622 1.00 71.50 88 ALA A O 1
ATOM 708 N N . THR A 1 89 ? 3.546 -1.223 14.550 1.00 69.56 89 THR A N 1
ATOM 709 C CA . THR A 1 89 ? 3.399 -0.404 15.770 1.00 69.56 89 THR A CA 1
ATOM 710 C C . THR A 1 89 ? 1.998 -0.481 16.381 1.00 69.56 89 THR A C 1
ATOM 712 O O . THR A 1 89 ? 1.807 -0.228 17.575 1.00 69.56 89 THR A O 1
ATOM 715 N N . LYS A 1 90 ? 0.993 -0.865 15.585 1.00 70.75 90 LYS A N 1
ATOM 716 C CA . LYS A 1 90 ? -0.391 -0.989 16.038 1.00 70.75 90 LYS A CA 1
ATOM 717 C C . LYS A 1 90 ? -0.535 -2.148 17.025 1.00 70.75 90 LYS A C 1
ATOM 719 O O . LYS A 1 90 ? -0.431 -3.316 16.661 1.00 70.75 90 LYS A O 1
ATOM 724 N N . LYS A 1 91 ? -0.876 -1.837 18.280 1.00 58.28 91 LYS A N 1
ATOM 725 C CA . LYS A 1 91 ? -1.155 -2.853 19.308 1.00 58.28 91 LYS A CA 1
ATOM 726 C C . LYS A 1 91 ? -2.420 -3.644 18.969 1.00 58.28 91 LYS A C 1
ATOM 728 O O . LYS A 1 91 ? -3.540 -3.202 19.230 1.00 58.28 91 LYS A O 1
ATOM 733 N N . VAL A 1 92 ? -2.243 -4.834 18.402 1.00 62.25 92 VAL A N 1
ATOM 734 C CA . VAL A 1 92 ? -3.328 -5.796 18.183 1.00 62.25 92 VAL A CA 1
ATOM 735 C C . VAL A 1 92 ? -3.598 -6.547 19.490 1.00 62.25 92 VAL A C 1
ATOM 737 O O . VAL A 1 92 ? -2.682 -6.990 20.181 1.00 62.25 92 VAL A O 1
ATOM 740 N N . LYS A 1 93 ? -4.876 -6.676 19.865 1.00 46.19 93 LYS A N 1
ATOM 741 C CA . LYS A 1 93 ? -5.284 -7.381 21.086 1.00 46.19 93 LYS A CA 1
ATOM 742 C C . LYS A 1 93 ? -4.905 -8.866 20.965 1.00 46.19 93 LYS A C 1
ATOM 744 O O . LYS A 1 93 ? -5.512 -9.571 20.169 1.00 46.19 93 LYS A O 1
ATOM 749 N N . GLY A 1 94 ? -3.934 -9.315 21.764 1.00 55.56 94 GLY A N 1
ATOM 750 C CA . GLY A 1 94 ? -3.451 -10.705 21.798 1.00 55.56 94 GLY A CA 1
ATOM 751 C C . GLY A 1 94 ? -2.019 -10.916 21.292 1.00 55.56 94 GLY A C 1
ATOM 752 O O . GLY A 1 94 ? -1.522 -12.033 21.399 1.00 55.56 94 GLY A O 1
ATOM 753 N N . LEU A 1 95 ? -1.355 -9.878 20.771 1.00 60.78 95 LEU A N 1
ATOM 754 C CA . LEU A 1 95 ? 0.028 -9.966 20.293 1.00 60.78 95 LEU A CA 1
ATOM 755 C C . LEU A 1 95 ? 1.018 -10.019 21.468 1.00 60.78 95 LEU A C 1
ATOM 757 O O . LEU A 1 95 ? 0.930 -9.187 22.377 1.00 60.78 95 LEU A O 1
ATOM 761 N N . SER A 1 96 ? 1.934 -10.992 21.456 1.00 63.75 96 SER A N 1
ATOM 762 C CA . SER A 1 96 ? 3.014 -11.076 22.449 1.00 63.75 96 SER A CA 1
ATOM 763 C C . SER A 1 96 ? 3.969 -9.880 22.294 1.00 63.75 96 SER A C 1
ATOM 765 O O . SER A 1 96 ? 4.198 -9.440 21.163 1.00 63.75 96 SER A O 1
ATOM 767 N N . PRO A 1 97 ? 4.548 -9.337 23.384 1.00 62.06 97 PRO A N 1
ATOM 768 C CA . PRO A 1 97 ? 5.586 -8.308 23.282 1.00 62.06 97 PRO A CA 1
ATOM 769 C C . PRO A 1 97 ? 6.774 -8.763 22.417 1.00 62.06 97 PRO A C 1
ATOM 771 O O . PRO A 1 97 ? 7.273 -7.973 21.623 1.00 62.06 97 PRO A O 1
ATOM 774 N N . GLU A 1 98 ? 7.142 -10.046 22.480 1.00 64.88 98 GLU A N 1
ATOM 775 C CA . GLU A 1 98 ? 8.218 -10.630 21.664 1.00 64.88 98 GLU A CA 1
ATOM 776 C C . GLU A 1 98 ? 7.855 -10.657 20.166 1.00 64.88 98 GLU A C 1
ATOM 778 O O . GLU A 1 98 ? 8.675 -10.344 19.307 1.00 64.88 98 GLU A O 1
ATOM 783 N N . GLU A 1 99 ? 6.597 -10.959 19.827 1.00 66.25 99 GLU A N 1
ATOM 784 C CA . GLU A 1 99 ? 6.117 -10.941 18.437 1.00 66.25 99 GLU A CA 1
ATOM 785 C C . GLU A 1 99 ? 6.068 -9.517 17.864 1.00 66.25 99 GLU A C 1
ATOM 787 O O . GLU A 1 99 ? 6.305 -9.320 16.674 1.00 66.25 99 GLU A O 1
ATOM 792 N N . ALA A 1 100 ? 5.763 -8.511 18.688 1.00 67.88 100 ALA A N 1
ATOM 793 C CA . ALA A 1 100 ? 5.744 -7.112 18.265 1.00 67.88 100 ALA A CA 1
ATOM 794 C C . ALA A 1 100 ? 7.156 -6.580 17.957 1.00 67.88 100 ALA A C 1
ATOM 796 O O . ALA A 1 100 ? 7.346 -5.853 16.977 1.00 67.88 100 ALA A O 1
ATOM 797 N N . GLU A 1 101 ? 8.149 -6.976 18.756 1.00 71.06 101 GLU A N 1
ATOM 798 C CA . GLU A 1 101 ? 9.560 -6.663 18.509 1.00 71.06 101 GLU A CA 1
ATOM 799 C C . GLU A 1 101 ? 10.060 -7.334 17.225 1.00 71.06 101 GLU A C 1
ATOM 801 O O . GLU A 1 101 ? 10.605 -6.648 16.362 1.00 71.06 101 GLU A O 1
ATOM 806 N N . LEU A 1 102 ? 9.760 -8.624 17.025 1.00 76.00 102 LEU A N 1
ATOM 807 C CA . LEU A 1 102 ? 10.100 -9.347 15.792 1.00 76.00 102 LEU A CA 1
ATOM 808 C C . LEU A 1 102 ? 9.484 -8.702 14.543 1.00 76.00 102 LEU A C 1
ATOM 810 O O . LEU A 1 102 ? 10.151 -8.561 13.522 1.00 76.00 102 LEU A O 1
ATOM 814 N N . ARG A 1 103 ? 8.218 -8.266 14.604 1.00 78.25 103 ARG A N 1
ATOM 815 C CA . ARG A 1 103 ? 7.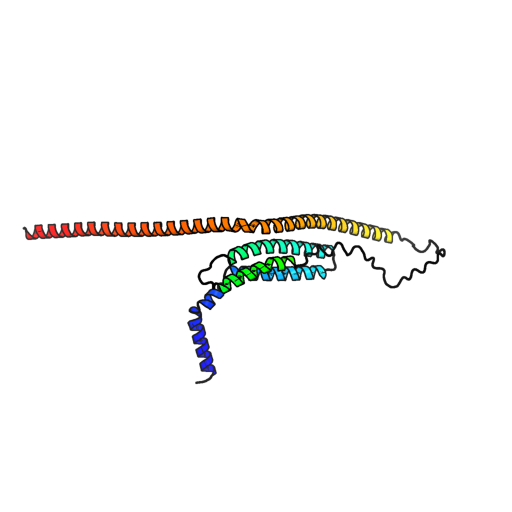576 -7.550 13.485 1.00 78.25 103 ARG A CA 1
ATOM 816 C C . ARG A 1 103 ? 8.259 -6.222 13.184 1.00 78.25 103 ARG A C 1
ATOM 818 O O . ARG A 1 103 ? 8.396 -5.861 12.019 1.00 78.25 103 ARG A O 1
ATOM 825 N N . THR A 1 104 ? 8.676 -5.500 14.218 1.00 75.88 104 THR A N 1
ATOM 826 C CA . THR A 1 104 ? 9.370 -4.217 14.065 1.00 75.88 104 THR A CA 1
ATOM 827 C C . THR A 1 104 ? 10.752 -4.420 13.439 1.00 75.88 104 THR A C 1
ATOM 829 O O . THR A 1 104 ? 11.103 -3.710 12.496 1.00 75.88 104 THR A O 1
ATOM 832 N N . ASP A 1 105 ? 11.487 -5.439 13.887 1.00 78.31 105 ASP A N 1
ATOM 833 C CA . ASP A 1 105 ? 12.790 -5.829 13.345 1.00 78.31 105 ASP A CA 1
ATOM 834 C C . ASP A 1 105 ? 12.693 -6.275 11.875 1.00 78.31 105 ASP A C 1
ATOM 836 O O . ASP A 1 105 ? 13.382 -5.730 11.011 1.00 78.31 105 ASP A O 1
ATOM 840 N N . LEU A 1 106 ? 11.735 -7.146 11.538 1.00 80.44 106 LEU A N 1
ATOM 841 C CA . LEU A 1 106 ? 11.487 -7.576 10.156 1.00 80.44 106 LEU A CA 1
ATOM 842 C C . LEU A 1 106 ? 11.203 -6.397 9.215 1.00 80.44 106 LEU A C 1
ATOM 844 O O . LEU A 1 106 ? 11.700 -6.362 8.090 1.00 80.44 106 LEU A O 1
ATOM 848 N N . VAL A 1 107 ? 10.417 -5.415 9.662 1.00 82.25 107 VAL A N 1
ATOM 849 C CA . VAL A 1 107 ? 10.097 -4.228 8.857 1.00 82.25 107 VAL A CA 1
ATOM 850 C C . VAL A 1 107 ? 11.278 -3.260 8.760 1.00 82.25 107 VAL A C 1
ATOM 852 O O . VAL A 1 107 ? 11.401 -2.544 7.766 1.00 82.25 107 VAL A O 1
ATOM 855 N N . SER A 1 108 ? 12.167 -3.242 9.754 1.00 78.19 108 SER A N 1
ATOM 856 C CA . SER A 1 108 ? 13.400 -2.448 9.726 1.00 78.19 108 SER A CA 1
ATOM 857 C C . SER A 1 108 ? 14.406 -2.953 8.683 1.00 78.19 108 SER A C 1
ATOM 859 O O . SER A 1 108 ? 15.097 -2.147 8.062 1.00 78.19 108 SER A O 1
ATOM 861 N N . ALA A 1 109 ? 14.419 -4.265 8.417 1.00 81.88 109 ALA A N 1
ATOM 862 C CA . ALA A 1 109 ? 15.303 -4.895 7.437 1.00 81.88 109 ALA A CA 1
ATOM 863 C C . ALA A 1 109 ? 14.822 -4.742 5.978 1.00 81.88 109 ALA A C 1
ATOM 865 O O . ALA A 1 109 ? 15.633 -4.775 5.049 1.00 81.88 109 ALA A O 1
ATOM 866 N N . LEU A 1 110 ? 13.513 -4.555 5.756 1.00 81.94 110 LEU A N 1
ATOM 867 C CA . LEU A 1 110 ? 12.915 -4.459 4.416 1.00 81.94 110 LEU A CA 1
ATOM 868 C C . LEU A 1 110 ? 13.474 -3.311 3.546 1.00 81.94 110 LEU A C 1
ATOM 870 O O . LEU A 1 110 ? 13.813 -3.589 2.397 1.00 81.94 110 LEU A O 1
ATOM 874 N N . PRO A 1 111 ? 13.639 -2.062 4.033 1.00 79.81 111 PRO A N 1
ATOM 875 C CA . PRO A 1 111 ? 14.228 -0.976 3.245 1.00 79.81 111 PRO A CA 1
ATOM 876 C C . PRO A 1 111 ? 15.610 -1.313 2.681 1.00 79.81 111 PRO A C 1
ATOM 878 O O . PRO A 1 111 ? 15.855 -1.121 1.492 1.00 79.81 111 PRO A O 1
ATOM 881 N N . HIS A 1 112 ? 16.498 -1.878 3.506 1.00 79.75 112 HIS A N 1
ATOM 882 C CA . HIS A 1 112 ? 17.837 -2.272 3.067 1.00 79.75 112 HIS A CA 1
ATOM 883 C C . HIS A 1 112 ? 17.789 -3.383 2.017 1.00 79.75 112 HIS A C 1
ATOM 885 O O . HIS A 1 112 ? 18.524 -3.339 1.032 1.00 79.75 112 HIS A O 1
ATOM 891 N N . ARG A 1 113 ? 16.888 -4.353 2.198 1.00 81.81 113 ARG A N 1
ATOM 892 C CA . ARG A 1 113 ? 16.691 -5.469 1.267 1.00 81.81 113 ARG A CA 1
ATOM 893 C C . ARG A 1 113 ? 16.076 -5.026 -0.068 1.00 81.81 113 ARG A C 1
ATOM 895 O O . ARG A 1 113 ? 16.401 -5.596 -1.099 1.00 81.81 113 ARG A O 1
ATOM 902 N N . ILE A 1 114 ? 15.231 -3.995 -0.070 1.00 83.56 114 ILE A N 1
ATOM 903 C CA . ILE A 1 114 ? 14.691 -3.374 -1.291 1.00 83.56 114 ILE A CA 1
ATOM 904 C C . ILE A 1 114 ? 15.774 -2.546 -1.996 1.00 83.56 114 ILE A C 1
ATOM 906 O O . ILE A 1 114 ? 15.894 -2.584 -3.221 1.00 83.56 114 ILE A O 1
ATOM 910 N N . GLN A 1 115 ? 16.595 -1.810 -1.242 1.00 79.75 115 GLN A N 1
ATOM 911 C CA . GLN A 1 115 ? 17.685 -1.000 -1.791 1.00 79.75 115 GLN A CA 1
ATOM 912 C C . GLN A 1 115 ? 18.796 -1.838 -2.430 1.00 79.75 115 GLN A C 1
ATOM 914 O O . GLN A 1 115 ? 19.344 -1.406 -3.444 1.00 79.75 115 GLN A O 1
ATOM 919 N N . SER A 1 116 ? 19.084 -3.029 -1.894 1.00 81.62 116 SER A N 1
ATOM 920 C CA . SER A 1 116 ? 20.098 -3.940 -2.434 1.00 81.62 116 SER A CA 1
ATOM 921 C C . SER A 1 116 ? 19.702 -4.613 -3.752 1.00 81.62 116 SER A C 1
ATOM 923 O O . SER A 1 116 ? 20.570 -5.195 -4.403 1.00 81.62 116 SER A O 1
ATOM 925 N N . ILE A 1 117 ? 18.432 -4.517 -4.174 1.00 81.81 117 ILE A N 1
ATOM 926 C CA . ILE A 1 117 ? 17.995 -4.995 -5.490 1.00 81.81 117 ILE A CA 1
ATOM 927 C C . ILE A 1 117 ? 18.696 -4.150 -6.562 1.00 81.81 117 ILE A C 1
ATOM 929 O O . ILE A 1 117 ? 18.479 -2.928 -6.608 1.00 81.81 117 ILE A O 1
ATOM 933 N N . PRO A 1 118 ? 19.509 -4.769 -7.438 1.00 75.69 118 PRO A N 1
ATOM 934 C CA . PRO A 1 118 ? 20.150 -4.049 -8.520 1.00 75.69 118 PRO A CA 1
ATOM 935 C C . PRO A 1 118 ? 19.097 -3.591 -9.539 1.00 75.69 118 PRO A C 1
ATOM 937 O O . PRO A 1 118 ? 18.200 -4.335 -9.921 1.00 75.69 118 PRO A O 1
ATOM 940 N N . ASP A 1 119 ? 19.209 -2.348 -9.990 1.00 67.56 119 ASP A N 1
ATOM 941 C CA . ASP A 1 119 ? 18.229 -1.669 -10.851 1.00 67.56 119 ASP A CA 1
ATOM 942 C C . ASP A 1 119 ? 18.868 -1.108 -12.140 1.00 67.56 119 ASP A C 1
ATOM 944 O O . ASP A 1 119 ? 18.283 -0.300 -12.876 1.00 67.56 119 ASP A O 1
ATOM 948 N N . GLY A 1 120 ? 20.097 -1.550 -12.424 1.00 63.09 120 GLY A N 1
ATOM 949 C CA . GLY A 1 120 ? 20.844 -1.237 -13.641 1.00 63.09 120 GLY A CA 1
ATOM 950 C C . GLY A 1 120 ? 21.473 0.161 -13.683 1.00 63.09 120 GLY A C 1
ATOM 951 O O . GLY A 1 120 ? 22.086 0.493 -14.693 1.00 63.09 120 GLY A O 1
ATOM 952 N N . VAL A 1 121 ? 21.367 0.978 -12.625 1.00 55.38 121 VAL A N 1
ATOM 953 C CA . VAL A 1 121 ? 21.983 2.325 -12.572 1.00 55.38 121 VAL A CA 1
ATOM 954 C C . VAL A 1 121 ? 23.512 2.251 -12.450 1.00 55.38 121 VAL A C 1
ATOM 956 O O . VAL A 1 121 ? 24.213 3.078 -13.022 1.00 55.38 121 VAL A O 1
ATOM 959 N N . GLY A 1 122 ? 24.042 1.230 -11.768 1.00 49.44 122 GLY A N 1
ATOM 960 C CA . GLY A 1 122 ? 25.486 1.080 -11.530 1.00 49.44 122 GLY A CA 1
ATOM 961 C C . GLY A 1 122 ? 26.279 0.360 -12.628 1.00 49.44 122 GLY A C 1
ATOM 962 O O . GLY A 1 122 ? 27.498 0.314 -12.547 1.00 49.44 122 GLY A O 1
ATOM 963 N N . GLY A 1 123 ? 25.620 -0.223 -13.638 1.00 42.62 123 GLY A N 1
ATOM 964 C CA . GLY A 1 123 ? 26.277 -1.103 -14.623 1.00 42.62 123 GLY A CA 1
ATOM 965 C C . GLY A 1 123 ? 26.365 -0.559 -16.052 1.00 42.62 123 GLY A C 1
ATOM 966 O O . GLY A 1 123 ? 27.037 -1.162 -16.886 1.00 42.62 123 GLY A O 1
ATOM 967 N N . ALA A 1 124 ? 25.682 0.549 -16.356 1.00 42.09 124 ALA A N 1
ATOM 968 C CA . ALA A 1 124 ? 25.615 1.099 -17.713 1.00 42.09 124 ALA A CA 1
ATOM 969 C C . ALA A 1 124 ? 26.671 2.182 -18.004 1.00 42.09 124 ALA A C 1
ATOM 971 O O . ALA A 1 124 ? 26.901 2.492 -19.170 1.00 42.09 124 ALA A O 1
ATOM 972 N N . ALA A 1 125 ? 27.328 2.732 -16.977 1.00 38.47 125 ALA A N 1
ATOM 973 C CA . ALA A 1 125 ? 28.411 3.702 -17.156 1.00 38.47 125 ALA A CA 1
ATOM 974 C C . ALA A 1 125 ? 29.780 3.045 -17.432 1.00 38.47 125 ALA A C 1
ATOM 976 O O . ALA A 1 125 ? 30.619 3.672 -18.068 1.00 38.47 125 ALA A O 1
ATOM 977 N N . ASP A 1 126 ? 29.981 1.778 -17.047 1.00 38.19 126 ASP A N 1
ATOM 978 C CA . ASP A 1 126 ? 31.290 1.100 -17.134 1.00 38.19 126 ASP A CA 1
ATOM 979 C C . ASP A 1 126 ? 31.431 0.098 -18.295 1.00 38.19 126 ASP A C 1
ATOM 981 O O . ASP A 1 126 ? 32.440 -0.586 -18.415 1.00 38.19 126 ASP A O 1
ATOM 985 N N . GLN A 1 127 ? 30.454 0.022 -19.206 1.00 40.66 127 GLN A N 1
ATOM 986 C CA . GLN A 1 127 ? 30.530 -0.853 -20.394 1.00 40.66 127 GLN A CA 1
ATOM 987 C C . GLN A 1 127 ? 30.713 -0.098 -21.718 1.00 40.66 127 GLN A C 1
ATOM 989 O O . GLN A 1 127 ? 30.552 -0.672 -22.793 1.00 40.66 127 GLN A O 1
ATOM 994 N N . ASN A 1 128 ? 31.114 1.174 -21.665 1.00 35.69 128 ASN A N 1
ATOM 995 C CA . ASN A 1 128 ? 31.552 1.934 -22.843 1.00 35.69 128 ASN A CA 1
ATOM 996 C C . ASN A 1 128 ? 33.081 1.890 -23.041 1.00 35.69 128 ASN A C 1
ATOM 998 O O . ASN A 1 128 ? 33.667 2.816 -23.599 1.00 35.69 128 ASN A O 1
ATOM 1002 N N . GLY A 1 129 ? 33.731 0.813 -22.591 1.00 37.34 129 GLY A N 1
ATOM 1003 C CA . GLY A 1 129 ? 35.187 0.689 -22.587 1.00 37.34 129 GLY A CA 1
ATOM 1004 C C . GLY A 1 129 ? 35.761 -0.607 -23.149 1.00 37.34 129 GLY A C 1
ATOM 1005 O O . GLY A 1 129 ? 36.955 -0.807 -22.996 1.00 37.34 129 GLY A O 1
ATOM 1006 N N . GLU A 1 130 ? 34.995 -1.485 -23.801 1.00 30.25 130 GLU A N 1
ATOM 1007 C CA . GLU A 1 130 ? 35.565 -2.708 -24.390 1.00 30.25 130 GLU A CA 1
ATOM 1008 C C . GLU A 1 130 ? 35.069 -2.922 -25.821 1.00 30.25 130 GLU A C 1
ATOM 1010 O O . GLU A 1 130 ? 34.061 -3.570 -26.106 1.00 30.25 130 GLU A O 1
ATOM 1015 N N . GLY A 1 131 ? 35.828 -2.346 -26.756 1.00 36.34 131 GLY A N 1
ATOM 1016 C CA . GLY A 1 131 ? 35.797 -2.747 -28.152 1.00 36.34 131 GLY A CA 1
ATOM 1017 C C . GLY A 1 131 ? 36.152 -4.227 -28.248 1.00 36.34 131 GLY A C 1
ATOM 1018 O O . GLY A 1 131 ? 37.277 -4.627 -27.965 1.00 36.34 131 GLY A O 1
ATOM 1019 N N . ASN A 1 132 ? 35.177 -5.035 -28.653 1.00 32.69 132 ASN A N 1
ATOM 1020 C CA . ASN A 1 132 ? 35.325 -6.464 -28.890 1.00 32.69 132 ASN A CA 1
ATOM 1021 C C . ASN A 1 132 ? 36.259 -6.702 -30.097 1.00 32.69 132 ASN A C 1
ATOM 1023 O O . ASN A 1 132 ? 35.810 -6.932 -31.223 1.00 32.69 132 ASN A O 1
ATOM 1027 N N . VAL A 1 133 ? 37.575 -6.600 -29.884 1.00 39.31 133 VAL A N 1
ATOM 1028 C CA . VAL A 1 133 ? 38.588 -7.066 -30.832 1.00 39.31 133 VAL A CA 1
ATOM 1029 C C . VAL A 1 133 ? 38.576 -8.586 -30.768 1.00 39.31 133 VAL A C 1
ATOM 1031 O O . VAL A 1 133 ? 39.028 -9.202 -29.807 1.00 39.31 133 VAL A O 1
ATOM 1034 N N . ARG A 1 134 ? 38.027 -9.201 -31.815 1.00 43.53 134 ARG A N 1
ATOM 1035 C CA . ARG A 1 134 ? 38.099 -10.647 -32.042 1.00 43.53 134 ARG A CA 1
ATOM 1036 C C . ARG A 1 134 ? 39.554 -11.130 -31.874 1.00 43.53 134 ARG A C 1
ATOM 1038 O O . ARG A 1 134 ? 40.441 -10.557 -32.514 1.00 43.53 134 ARG A O 1
ATOM 1045 N N . PRO A 1 135 ? 39.826 -12.196 -31.100 1.00 43.47 135 PRO A N 1
ATOM 1046 C CA . PRO A 1 135 ? 41.172 -12.734 -30.963 1.00 43.47 135 PRO A CA 1
ATOM 1047 C C . PRO A 1 135 ? 41.533 -13.458 -32.262 1.00 43.47 135 PRO A C 1
ATOM 1049 O O . PRO A 1 135 ? 41.098 -14.578 -32.515 1.00 43.47 135 PRO A O 1
ATOM 1052 N N . GLY A 1 136 ? 42.278 -12.783 -33.132 1.00 40.69 136 GLY A N 1
ATOM 1053 C CA . GLY A 1 136 ? 42.720 -13.375 -34.394 1.00 40.69 136 GLY A CA 1
ATOM 1054 C C . GLY A 1 136 ? 43.371 -12.416 -35.381 1.00 40.69 136 GLY A C 1
ATOM 1055 O O . GLY A 1 136 ? 44.066 -12.879 -36.279 1.00 40.69 136 GLY A O 1
ATOM 1056 N N . ILE A 1 137 ? 43.215 -11.101 -35.219 1.00 46.47 137 ILE A N 1
ATOM 1057 C CA . ILE A 1 137 ? 43.852 -10.130 -36.116 1.00 46.47 137 ILE A CA 1
ATOM 1058 C C . ILE A 1 137 ? 45.091 -9.568 -35.420 1.00 46.47 137 ILE A C 1
ATOM 1060 O O . ILE A 1 137 ? 45.022 -8.594 -34.673 1.00 46.47 137 ILE A O 1
ATOM 1064 N N . LYS A 1 138 ? 46.237 -10.221 -35.639 1.00 42.38 138 LYS A N 1
ATOM 1065 C CA . LYS A 1 138 ? 47.546 -9.627 -35.354 1.00 42.38 138 LYS A CA 1
ATOM 1066 C C . LYS A 1 138 ? 47.775 -8.526 -36.387 1.00 42.38 138 LYS A C 1
ATOM 1068 O O . LYS A 1 138 ? 48.073 -8.826 -37.538 1.00 42.38 138 LYS A O 1
ATOM 1073 N N . PHE A 1 139 ? 47.603 -7.271 -35.988 1.00 37.53 139 PHE A N 1
ATOM 1074 C CA . PHE A 1 139 ? 48.120 -6.144 -36.757 1.00 37.53 139 PHE A CA 1
ATOM 1075 C C . PHE A 1 139 ? 49.632 -6.100 -36.550 1.00 37.53 139 PHE A C 1
ATOM 1077 O O . PHE A 1 139 ? 50.116 -5.516 -35.585 1.00 37.53 139 PHE A O 1
ATOM 1084 N N . ASP A 1 140 ? 50.362 -6.784 -37.428 1.00 35.09 140 ASP A N 1
ATOM 1085 C CA . ASP A 1 140 ? 51.784 -6.525 -37.602 1.00 35.09 140 ASP A CA 1
ATOM 1086 C C . ASP A 1 140 ? 51.913 -5.311 -38.521 1.00 35.09 140 ASP A C 1
ATOM 1088 O O . ASP A 1 140 ? 51.532 -5.327 -39.693 1.00 35.09 140 ASP A O 1
ATOM 1092 N N . SER A 1 141 ? 52.342 -4.204 -37.936 1.00 47.41 141 SER A N 1
ATOM 1093 C CA . SER A 1 141 ? 52.539 -2.930 -38.604 1.00 47.41 141 SER A CA 1
ATOM 1094 C C . SER A 1 141 ? 53.748 -3.007 -39.534 1.00 47.41 141 SER A C 1
ATOM 1096 O O . SER A 1 141 ? 54.872 -2.714 -39.136 1.00 47.41 141 SER A O 1
ATOM 1098 N N . SER A 1 142 ? 53.500 -3.349 -40.795 1.00 41.97 142 SER A N 1
ATOM 1099 C CA . SER A 1 142 ? 54.396 -3.047 -41.909 1.00 41.97 142 SER A CA 1
ATOM 1100 C C . SER A 1 142 ? 53.582 -2.408 -43.031 1.00 41.97 142 SER A C 1
ATOM 1102 O O . SER A 1 142 ? 52.646 -2.985 -43.577 1.00 41.97 142 SER A O 1
ATOM 1104 N N . ALA A 1 143 ? 53.896 -1.140 -43.293 1.00 49.06 143 ALA A N 1
ATOM 1105 C CA . ALA A 1 143 ? 53.308 -0.352 -44.358 1.00 49.06 143 ALA A CA 1
ATOM 1106 C C . ALA A 1 143 ? 53.808 -0.883 -45.706 1.00 49.06 143 ALA A C 1
ATOM 1108 O O . ALA A 1 143 ? 54.870 -0.482 -46.176 1.00 49.06 143 ALA A O 1
ATOM 1109 N N . GLU A 1 144 ? 53.041 -1.774 -46.323 1.00 42.62 144 GLU A N 1
ATOM 1110 C CA . GLU A 1 144 ? 53.176 -2.077 -47.742 1.00 42.62 144 GLU A CA 1
ATOM 1111 C C . GLU A 1 144 ? 51.862 -1.784 -48.460 1.00 42.62 144 GLU A C 1
ATOM 1113 O O . GLU A 1 144 ? 50.771 -2.118 -47.999 1.00 42.62 144 GLU A O 1
ATOM 1118 N N . ASN A 1 145 ? 52.011 -1.078 -49.577 1.00 51.50 145 ASN A N 1
ATOM 1119 C CA . ASN A 1 145 ? 50.959 -0.612 -50.462 1.00 51.50 145 ASN A CA 1
ATOM 1120 C C . ASN A 1 145 ? 50.066 -1.779 -50.900 1.00 51.50 145 ASN A C 1
ATOM 1122 O O . ASN A 1 145 ? 50.438 -2.534 -51.798 1.00 51.50 145 ASN A O 1
ATOM 1126 N N . PHE A 1 146 ? 48.881 -1.897 -50.303 1.00 39.69 146 PHE A N 1
ATOM 1127 C CA . PHE A 1 146 ? 47.824 -2.747 -50.834 1.00 39.69 146 PHE A CA 1
ATOM 1128 C C . PHE A 1 146 ? 46.784 -1.894 -51.550 1.00 39.69 146 PHE A C 1
ATOM 1130 O O . PHE A 1 146 ? 46.141 -1.019 -50.977 1.00 39.69 146 PHE A O 1
ATOM 1137 N N . ASP A 1 147 ? 46.718 -2.184 -52.842 1.00 39.59 147 ASP A N 1
ATOM 1138 C CA . ASP A 1 147 ? 45.872 -1.659 -53.898 1.00 39.59 147 ASP A CA 1
ATOM 1139 C C . ASP A 1 147 ? 44.405 -1.439 -53.487 1.00 39.59 147 ASP A C 1
ATOM 1141 O O . ASP A 1 147 ? 43.744 -2.290 -52.883 1.00 39.59 147 ASP A O 1
ATOM 1145 N N . GLU A 1 148 ? 43.897 -0.273 -53.874 1.00 46.81 148 GLU A N 1
ATOM 1146 C CA . GLU A 1 148 ? 42.574 0.299 -53.608 1.00 46.81 148 GLU A CA 1
ATOM 1147 C C . GLU A 1 148 ? 41.498 -0.340 -54.515 1.00 46.81 148 GLU A C 1
ATOM 1149 O O . GLU A 1 148 ? 40.716 0.336 -55.177 1.00 46.81 148 GLU A O 1
ATOM 1154 N N . GLY A 1 149 ? 41.491 -1.676 -54.600 1.00 42.00 149 GLY A N 1
ATOM 1155 C CA . GLY A 1 149 ? 40.720 -2.429 -55.599 1.00 42.00 149 GLY A CA 1
ATOM 1156 C C . GLY A 1 149 ? 39.778 -3.513 -55.062 1.00 42.00 149 GLY A C 1
ATOM 1157 O O . GLY A 1 149 ? 39.104 -4.167 -55.856 1.00 42.00 149 GLY A O 1
ATOM 1158 N N . TYR A 1 150 ? 39.699 -3.737 -53.744 1.00 43.72 150 TYR A N 1
ATOM 1159 C CA . TYR A 1 150 ? 39.018 -4.917 -53.170 1.00 43.72 150 TYR A CA 1
ATOM 1160 C C . TYR A 1 150 ? 37.626 -4.678 -52.559 1.00 43.72 150 TYR A C 1
ATOM 1162 O O . TYR A 1 150 ? 37.107 -5.533 -51.843 1.00 43.72 150 TYR A O 1
ATOM 1170 N N . PHE A 1 151 ? 36.983 -3.552 -52.865 1.00 45.19 151 PHE A N 1
ATOM 1171 C CA . PHE A 1 151 ? 35.561 -3.350 -52.580 1.00 45.19 151 PHE A CA 1
ATOM 1172 C C . PHE A 1 151 ? 34.835 -2.942 -53.860 1.00 45.19 151 PHE A C 1
ATOM 1174 O O . PHE A 1 151 ? 34.644 -1.764 -54.147 1.00 45.19 151 PHE A O 1
ATOM 1181 N N . GLN A 1 152 ? 34.375 -3.930 -54.631 1.00 46.66 152 GLN A N 1
ATOM 1182 C CA . GLN A 1 152 ? 33.231 -3.701 -55.509 1.00 46.66 152 GLN A CA 1
ATOM 1183 C C . GLN A 1 152 ? 32.000 -3.490 -54.624 1.00 46.66 152 GLN A C 1
ATOM 1185 O O . GLN A 1 152 ? 31.291 -4.426 -54.260 1.00 46.66 152 GLN A O 1
ATOM 1190 N N . THR A 1 153 ? 31.768 -2.235 -54.253 1.00 47.78 153 THR A N 1
ATOM 1191 C CA . THR A 1 153 ? 30.513 -1.765 -53.676 1.00 47.78 153 THR A CA 1
ATOM 1192 C C . THR A 1 153 ? 29.420 -1.951 -54.730 1.00 47.78 153 THR A C 1
ATOM 1194 O O . THR A 1 153 ? 29.220 -1.112 -55.606 1.00 47.78 153 THR A O 1
ATOM 1197 N N . SER A 1 154 ? 28.739 -3.098 -54.706 1.00 60.16 154 SER A N 1
ATOM 1198 C CA . SER A 1 154 ? 27.489 -3.270 -55.450 1.00 60.16 154 SER A CA 1
ATOM 1199 C C . SER A 1 154 ? 26.479 -2.235 -54.944 1.00 60.16 154 SER A C 1
ATOM 1201 O O . SER A 1 154 ? 26.377 -2.024 -53.734 1.00 60.16 154 SER A O 1
ATOM 1203 N N . LYS A 1 155 ? 25.709 -1.613 -55.847 1.00 59.88 155 LYS A N 1
ATOM 1204 C CA . LYS A 1 155 ? 24.625 -0.667 -55.503 1.00 59.88 155 LYS A CA 1
ATOM 1205 C C . LYS A 1 155 ? 23.647 -1.242 -54.469 1.00 59.88 155 LYS A C 1
ATOM 1207 O O . LYS A 1 155 ? 23.138 -0.506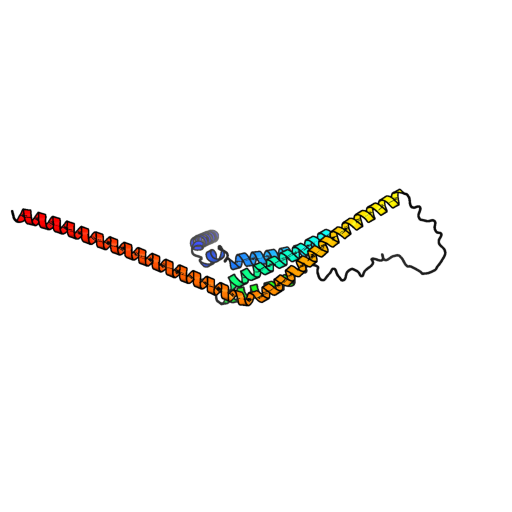 -53.634 1.00 59.88 155 LYS A O 1
ATOM 1212 N N . GLU A 1 156 ? 23.459 -2.559 -54.481 1.00 58.94 156 GLU A N 1
ATOM 1213 C CA . GLU A 1 156 ? 22.621 -3.295 -53.531 1.00 58.94 156 GLU A CA 1
ATOM 1214 C C . GLU A 1 156 ? 23.188 -3.233 -52.097 1.00 58.94 156 GLU A C 1
ATOM 1216 O O . GLU A 1 156 ? 22.456 -3.080 -51.125 1.00 58.94 156 GLU A O 1
ATOM 1221 N N . SER A 1 157 ? 24.518 -3.242 -51.949 1.00 63.28 157 SER A N 1
ATOM 1222 C CA . SER A 1 157 ? 25.197 -3.202 -50.649 1.00 63.28 157 SER A CA 1
ATOM 1223 C C . SER A 1 157 ? 25.109 -1.832 -49.964 1.00 63.28 157 SER A C 1
ATOM 1225 O O . SER A 1 157 ? 25.142 -1.764 -48.734 1.00 63.28 157 SER A O 1
ATOM 1227 N N . GLU A 1 158 ? 24.981 -0.742 -50.728 1.00 67.44 158 GLU A N 1
ATOM 1228 C CA . GLU A 1 158 ? 24.742 0.596 -50.170 1.00 67.44 158 GLU A CA 1
ATOM 1229 C C . GLU A 1 158 ? 23.314 0.768 -49.656 1.00 67.44 158 GLU A C 1
ATOM 1231 O O . GLU A 1 158 ? 23.105 1.464 -48.663 1.00 67.44 158 GLU A O 1
ATOM 1236 N N . GLU A 1 159 ? 22.336 0.133 -50.303 1.00 72.31 159 GLU A N 1
ATOM 1237 C CA . GLU A 1 159 ? 20.943 0.152 -49.853 1.00 72.31 159 GLU A CA 1
ATOM 1238 C C . GLU A 1 159 ? 20.787 -0.598 -48.527 1.00 72.31 159 GLU A C 1
ATOM 1240 O O . GLU A 1 159 ? 20.203 -0.048 -47.593 1.00 72.31 159 GLU A O 1
ATOM 1245 N N . PHE A 1 160 ? 21.427 -1.764 -48.373 1.00 72.44 160 PHE A N 1
ATOM 1246 C CA . PHE A 1 160 ? 21.491 -2.465 -47.084 1.00 72.44 160 PHE A CA 1
ATOM 1247 C C . PHE A 1 160 ? 22.189 -1.644 -45.993 1.00 72.44 160 PHE A C 1
ATOM 1249 O O . PHE A 1 160 ? 21.767 -1.665 -44.835 1.00 72.44 160 PHE A O 1
ATOM 1256 N N . ARG A 1 161 ? 23.249 -0.902 -46.340 1.00 73.31 161 ARG A N 1
ATOM 1257 C CA . ARG A 1 161 ? 23.985 -0.061 -45.385 1.00 73.31 161 ARG A CA 1
ATOM 1258 C C . ARG A 1 161 ? 23.151 1.141 -44.939 1.00 73.31 161 ARG A C 1
ATOM 1260 O O . ARG A 1 161 ? 23.068 1.395 -43.741 1.00 73.31 161 ARG A O 1
ATOM 1267 N N . ARG A 1 162 ? 22.454 1.798 -45.873 1.00 76.75 162 ARG A N 1
ATOM 1268 C CA . ARG A 1 162 ? 21.495 2.877 -45.581 1.00 76.75 162 ARG A CA 1
ATOM 1269 C C . ARG A 1 162 ? 20.305 2.383 -44.763 1.00 76.75 162 ARG A C 1
ATOM 1271 O O . ARG A 1 162 ? 19.881 3.068 -43.837 1.00 76.75 162 ARG A O 1
ATOM 1278 N N . GLU A 1 163 ? 19.778 1.197 -45.057 1.00 75.38 163 GLU A N 1
ATOM 1279 C CA . GLU A 1 163 ? 18.684 0.611 -44.280 1.00 75.38 163 GLU A CA 1
ATOM 1280 C C . GLU A 1 163 ? 19.135 0.249 -42.856 1.00 75.38 163 GLU A C 1
ATOM 1282 O O . GLU A 1 163 ? 18.424 0.526 -41.888 1.00 75.38 163 GLU A O 1
ATOM 1287 N N . TYR A 1 164 ? 20.336 -0.314 -42.704 1.00 73.06 164 TYR A N 1
ATOM 1288 C CA . TYR A 1 164 ? 20.930 -0.594 -41.399 1.00 73.06 164 TYR A CA 1
ATOM 1289 C C . TYR A 1 164 ? 21.181 0.688 -40.591 1.00 73.06 164 TYR A C 1
ATOM 1291 O O . TYR A 1 164 ? 20.850 0.740 -39.407 1.00 73.06 164 TYR A O 1
ATOM 1299 N N . GLU A 1 165 ? 21.706 1.737 -41.226 1.00 77.19 165 GLU A N 1
ATOM 1300 C CA . GLU A 1 165 ? 21.901 3.050 -40.603 1.00 77.19 165 GLU A CA 1
ATOM 1301 C C . GLU A 1 165 ? 20.569 3.679 -40.187 1.00 77.19 165 GLU A C 1
ATOM 1303 O O . GLU A 1 165 ? 20.444 4.149 -39.060 1.00 77.19 165 GLU A O 1
ATOM 1308 N N . MET A 1 166 ? 19.533 3.592 -41.023 1.00 73.69 166 MET A N 1
ATOM 1309 C CA . MET A 1 166 ? 18.204 4.103 -40.684 1.00 73.69 166 MET A CA 1
ATOM 1310 C C . MET A 1 166 ? 17.557 3.326 -39.525 1.00 73.69 166 MET A C 1
ATOM 1312 O O . MET A 1 166 ? 16.880 3.919 -38.686 1.00 73.69 166 MET A O 1
ATOM 1316 N N . ARG A 1 167 ? 17.774 2.005 -39.436 1.00 75.44 167 ARG A N 1
ATOM 1317 C CA . ARG A 1 167 ? 17.324 1.189 -38.293 1.00 75.44 167 ARG A CA 1
ATOM 1318 C C . ARG A 1 167 ? 18.103 1.508 -37.018 1.00 75.44 167 ARG A C 1
ATOM 1320 O O . ARG A 1 167 ? 17.494 1.523 -35.954 1.00 75.44 167 ARG A O 1
ATOM 1327 N N . ARG A 1 168 ? 19.408 1.785 -37.119 1.00 77.00 168 ARG A N 1
ATOM 1328 C CA . ARG A 1 168 ? 20.227 2.241 -35.986 1.00 77.00 168 ARG A CA 1
ATOM 1329 C C . ARG A 1 168 ? 19.753 3.586 -35.458 1.00 77.00 168 ARG A C 1
ATOM 1331 O O . ARG A 1 168 ? 19.477 3.678 -34.274 1.00 77.00 168 ARG A O 1
ATOM 1338 N N . ILE A 1 169 ? 19.577 4.574 -36.333 1.00 74.00 169 ILE A N 1
ATOM 1339 C CA . ILE A 1 169 ? 19.122 5.917 -35.947 1.00 74.00 169 ILE A CA 1
ATOM 1340 C C . ILE A 1 169 ? 17.763 5.842 -35.234 1.00 74.00 169 ILE A C 1
ATOM 1342 O O . ILE A 1 169 ? 17.612 6.388 -34.149 1.00 74.00 169 ILE A O 1
ATOM 1346 N N . LYS A 1 170 ? 16.808 5.062 -35.765 1.00 76.56 170 LYS A N 1
ATOM 1347 C CA . LYS A 1 170 ? 15.502 4.852 -35.110 1.00 76.56 170 LYS A CA 1
ATOM 1348 C C . LYS A 1 170 ? 15.590 4.147 -33.751 1.00 76.56 170 LYS A C 1
ATOM 1350 O O . LYS A 1 170 ? 14.737 4.365 -32.895 1.00 76.56 170 LYS A O 1
ATOM 1355 N N . GLN A 1 171 ? 16.563 3.256 -33.558 1.00 67.94 171 GLN A N 1
ATOM 1356 C CA . GLN A 1 171 ? 16.787 2.610 -32.261 1.00 67.94 171 GLN A CA 1
ATOM 1357 C C . GLN A 1 171 ? 17.453 3.563 -31.267 1.00 67.94 171 GLN A C 1
ATOM 1359 O O . GLN A 1 171 ? 17.063 3.562 -30.103 1.00 67.94 171 GLN A O 1
ATOM 1364 N N . ASP A 1 172 ? 18.401 4.384 -31.720 1.00 70.75 172 ASP A N 1
ATOM 1365 C CA . ASP A 1 172 ? 19.086 5.376 -30.889 1.00 70.75 172 ASP A CA 1
ATOM 1366 C C . ASP A 1 172 ? 18.105 6.457 -30.396 1.00 70.75 172 ASP A C 1
ATOM 1368 O O . ASP A 1 172 ? 18.084 6.744 -29.202 1.00 70.75 172 ASP A O 1
ATOM 1372 N N . GLU A 1 173 ? 17.198 6.942 -31.253 1.00 74.06 173 GLU A N 1
ATOM 1373 C CA . GLU A 1 173 ? 16.103 7.852 -30.857 1.00 74.06 173 GLU A CA 1
ATOM 1374 C C . GLU A 1 173 ? 15.175 7.225 -29.796 1.00 74.06 173 GLU A C 1
ATOM 1376 O O . GLU A 1 173 ? 14.760 7.872 -28.833 1.00 74.06 173 GLU A O 1
ATOM 1381 N N . GLY A 1 174 ? 14.858 5.932 -29.934 1.00 71.56 174 GLY A N 1
ATOM 1382 C CA . GLY A 1 174 ? 14.060 5.207 -28.942 1.00 71.56 174 GLY A CA 1
ATOM 1383 C C . GLY A 1 174 ? 14.788 5.027 -27.605 1.00 71.56 174 GLY A C 1
ATOM 1384 O O . GLY A 1 174 ? 14.161 5.094 -26.547 1.00 71.56 174 GLY A O 1
ATOM 1385 N N . LEU A 1 175 ? 16.106 4.815 -27.634 1.00 77.56 175 LEU A N 1
ATOM 1386 C CA . LEU A 1 175 ? 16.933 4.724 -26.431 1.00 77.56 175 LEU A CA 1
ATOM 1387 C C . LEU A 1 175 ? 17.066 6.076 -25.726 1.00 77.56 175 LEU A C 1
ATOM 1389 O O . LEU A 1 175 ? 17.067 6.096 -24.498 1.00 77.56 175 LEU A O 1
ATOM 1393 N N . GLU A 1 176 ? 17.124 7.179 -26.472 1.00 75.25 176 GLU A N 1
ATOM 1394 C CA . GLU A 1 176 ? 17.151 8.538 -25.923 1.00 75.25 176 GLU A CA 1
ATOM 1395 C C . GLU A 1 176 ? 15.872 8.842 -25.132 1.00 75.25 176 GLU A C 1
ATOM 1397 O O . GLU A 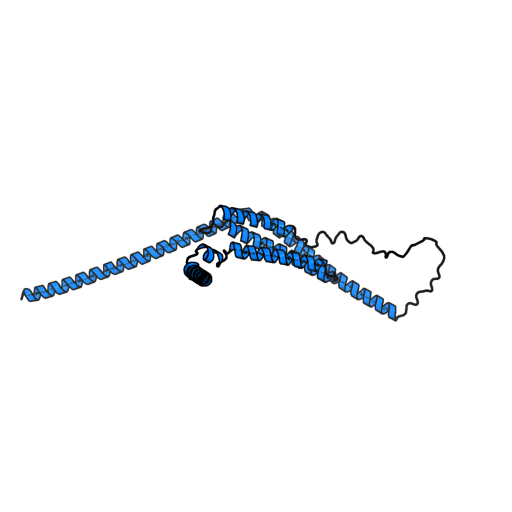1 176 ? 15.948 9.180 -23.950 1.00 75.25 176 GLU A O 1
ATOM 1402 N N . PHE A 1 177 ? 14.696 8.583 -25.712 1.00 73.06 177 PHE A N 1
ATOM 1403 C CA . PHE A 1 177 ? 13.413 8.755 -25.017 1.00 73.06 177 PHE A CA 1
ATOM 1404 C C . PHE A 1 177 ? 13.304 7.882 -23.758 1.00 73.06 177 PHE A C 1
ATOM 1406 O O . PHE A 1 177 ? 12.806 8.309 -22.714 1.00 73.06 177 PHE A O 1
ATOM 1413 N N . ILE A 1 178 ? 13.792 6.641 -23.835 1.00 71.94 178 ILE A N 1
ATOM 1414 C CA . ILE A 1 178 ? 13.827 5.753 -22.672 1.00 71.94 178 ILE A CA 1
ATOM 1415 C C . ILE A 1 178 ? 14.806 6.283 -21.619 1.00 71.94 178 ILE A C 1
ATOM 1417 O O . ILE A 1 178 ? 14.498 6.180 -20.437 1.00 71.94 178 ILE A O 1
ATOM 1421 N N . SER A 1 179 ? 15.950 6.850 -22.012 1.00 74.56 179 SER A N 1
ATOM 1422 C CA . SER A 1 179 ? 16.944 7.407 -21.087 1.00 74.56 179 SER A CA 1
ATOM 1423 C C . SER A 1 179 ? 16.421 8.635 -20.338 1.00 74.56 179 SER A C 1
ATOM 1425 O O . SER A 1 179 ? 16.564 8.712 -19.123 1.00 74.56 179 SER A O 1
ATOM 1427 N N . GLU A 1 180 ? 15.690 9.519 -21.013 1.00 76.88 180 GLU A N 1
ATOM 1428 C CA . GLU A 1 180 ? 15.029 10.659 -20.377 1.00 76.88 180 GLU A CA 1
ATOM 1429 C C . GLU A 1 180 ? 13.914 10.191 -19.421 1.00 76.88 180 GLU A C 1
ATOM 1431 O O . GLU A 1 180 ? 13.818 10.621 -18.266 1.00 76.88 180 GLU A O 1
ATOM 1436 N N . GLY A 1 181 ? 13.107 9.216 -19.856 1.00 75.94 181 GLY A N 1
ATOM 1437 C CA . GLY A 1 181 ? 12.120 8.555 -18.999 1.00 75.94 181 GLY A CA 1
ATOM 1438 C C . GLY A 1 181 ? 12.749 7.839 -17.796 1.00 75.94 181 GLY A C 1
ATOM 1439 O O . GLY A 1 181 ? 12.134 7.728 -16.737 1.00 75.94 181 GLY A O 1
ATOM 1440 N N . LEU A 1 182 ? 13.984 7.364 -17.937 1.00 73.19 182 LEU A N 1
ATOM 1441 C CA . LEU A 1 182 ? 14.744 6.704 -16.884 1.00 73.19 182 LEU A CA 1
ATOM 1442 C C . LEU A 1 182 ? 15.272 7.707 -15.851 1.00 73.19 182 LEU A C 1
ATOM 1444 O O . LEU A 1 182 ? 15.215 7.422 -14.653 1.00 73.19 182 LEU A O 1
ATOM 1448 N N . ASP A 1 183 ? 15.748 8.863 -16.306 1.00 74.12 183 ASP A N 1
ATOM 1449 C CA . ASP A 1 183 ? 16.245 9.947 -15.457 1.00 74.12 183 ASP A CA 1
ATOM 1450 C C . ASP A 1 183 ? 15.117 10.593 -14.649 1.00 74.12 183 ASP A C 1
ATOM 1452 O O . ASP A 1 183 ? 15.253 10.794 -13.443 1.00 74.12 183 ASP A O 1
ATOM 1456 N N . THR A 1 184 ? 13.951 10.823 -15.258 1.00 78.00 184 THR A N 1
ATOM 1457 C CA . THR A 1 184 ? 12.765 11.297 -14.519 1.00 78.00 184 THR A CA 1
ATOM 1458 C C . THR A 1 184 ? 12.324 10.310 -13.438 1.00 78.00 184 THR A C 1
ATOM 1460 O O . THR A 1 184 ? 11.997 10.711 -12.320 1.00 78.00 184 THR A O 1
ATOM 1463 N N . LEU A 1 185 ? 12.363 9.008 -13.735 1.00 71.75 185 LEU A N 1
ATOM 1464 C CA . LEU A 1 185 ? 12.022 7.965 -12.771 1.00 71.75 185 LEU A CA 1
ATOM 1465 C C . LEU A 1 185 ? 13.069 7.839 -11.653 1.00 71.75 185 LEU A C 1
ATOM 1467 O O . LEU A 1 185 ? 12.714 7.519 -10.521 1.00 71.75 185 LEU A O 1
ATOM 1471 N N . LYS A 1 186 ? 14.347 8.090 -11.961 1.00 75.00 186 LYS A N 1
ATOM 1472 C CA . LYS A 1 186 ? 15.438 8.134 -10.982 1.00 75.00 186 LYS A CA 1
ATOM 1473 C C . LYS A 1 186 ? 15.238 9.289 -10.002 1.00 75.00 186 LYS A C 1
ATOM 1475 O O . LYS A 1 186 ? 15.260 9.048 -8.801 1.00 75.00 186 LYS A O 1
ATOM 1480 N N . ASN A 1 187 ? 14.964 10.489 -10.507 1.00 76.56 187 ASN A N 1
ATOM 1481 C CA . ASN A 1 187 ? 14.709 11.658 -9.665 1.00 76.56 187 ASN A CA 1
ATOM 1482 C C . ASN A 1 187 ? 13.479 11.435 -8.770 1.00 76.56 187 ASN A C 1
ATOM 1484 O O . ASN A 1 187 ? 13.532 11.696 -7.577 1.00 76.56 187 ASN A O 1
ATOM 1488 N N . LEU A 1 188 ? 12.407 10.836 -9.307 1.00 70.62 188 LEU A N 1
ATOM 1489 C CA . LEU A 1 188 ? 11.230 10.470 -8.512 1.00 70.62 188 LEU A CA 1
ATOM 1490 C C . LEU A 1 188 ? 11.557 9.449 -7.409 1.00 70.62 188 LEU A C 1
ATOM 1492 O O . LEU A 1 188 ? 11.025 9.539 -6.307 1.00 70.62 188 LEU A O 1
ATOM 1496 N N . ALA A 1 189 ? 12.412 8.465 -7.696 1.00 66.00 189 ALA A N 1
ATOM 1497 C CA . ALA A 1 189 ? 12.832 7.479 -6.706 1.00 66.00 189 ALA A CA 1
ATOM 1498 C C . ALA A 1 189 ? 13.712 8.097 -5.603 1.00 66.00 189 ALA A C 1
ATOM 1500 O O . ALA A 1 189 ? 13.585 7.703 -4.444 1.00 66.00 189 ALA A O 1
ATOM 1501 N N . GLU A 1 190 ? 14.570 9.062 -5.948 1.00 70.69 190 GLU A N 1
ATOM 1502 C CA . GLU A 1 190 ? 15.378 9.832 -4.994 1.00 70.69 190 GLU A CA 1
ATOM 1503 C C . GLU A 1 190 ? 14.489 10.715 -4.101 1.00 70.69 190 GLU A C 1
ATOM 1505 O O . GLU A 1 190 ? 14.564 10.606 -2.876 1.00 70.69 190 GLU A O 1
ATOM 1510 N N . ASP A 1 191 ? 13.557 11.468 -4.691 1.00 67.44 191 ASP A N 1
ATOM 1511 C CA . ASP A 1 191 ? 12.586 12.297 -3.962 1.00 67.44 191 ASP A CA 1
ATOM 1512 C C . ASP A 1 191 ? 11.716 11.456 -3.010 1.00 67.44 191 ASP A C 1
ATOM 1514 O O . ASP A 1 191 ? 11.453 11.836 -1.866 1.00 67.44 191 ASP A O 1
ATOM 1518 N N . MET A 1 192 ? 11.288 10.268 -3.451 1.00 62.94 192 MET A N 1
ATOM 1519 C CA . MET A 1 192 ? 10.538 9.331 -2.611 1.00 62.94 192 MET A CA 1
ATOM 1520 C C . MET A 1 192 ? 11.361 8.791 -1.440 1.00 62.94 192 MET A C 1
ATOM 1522 O O . MET A 1 192 ? 10.796 8.529 -0.377 1.00 62.94 192 MET A O 1
ATOM 1526 N N . ASN A 1 193 ? 12.669 8.600 -1.615 1.00 64.44 193 ASN A N 1
ATOM 1527 C CA . ASN A 1 193 ? 13.547 8.143 -0.543 1.00 64.44 193 ASN A CA 1
ATOM 1528 C C . ASN A 1 193 ? 13.724 9.233 0.529 1.00 64.44 193 ASN A C 1
ATOM 1530 O O . ASN A 1 193 ? 13.664 8.930 1.718 1.00 64.44 193 ASN A O 1
ATOM 1534 N N . GLU A 1 194 ? 13.858 10.501 0.132 1.00 67.81 194 GLU A N 1
ATOM 1535 C CA . GLU A 1 194 ? 13.923 11.623 1.080 1.00 67.81 194 GLU A CA 1
ATOM 1536 C C . GLU A 1 194 ? 12.590 11.869 1.807 1.00 67.81 194 GLU A C 1
ATOM 1538 O O . GLU A 1 194 ? 12.570 12.154 3.008 1.00 67.81 194 GLU A O 1
ATOM 1543 N N . GLU A 1 195 ? 11.458 11.725 1.113 1.00 65.12 195 GLU A N 1
ATOM 1544 C CA . GLU A 1 195 ? 10.127 11.855 1.716 1.00 65.12 195 GLU A CA 1
ATOM 1545 C C . GLU A 1 195 ? 9.821 10.695 2.682 1.00 65.12 195 GLU A C 1
ATOM 1547 O O . GLU A 1 195 ? 9.177 10.897 3.714 1.00 65.12 195 GLU A O 1
ATOM 1552 N N . LEU A 1 196 ? 10.333 9.488 2.408 1.00 60.38 196 LEU A N 1
ATOM 1553 C CA . LEU A 1 196 ? 10.266 8.352 3.331 1.00 60.38 196 LEU A CA 1
ATOM 1554 C C . LEU A 1 196 ? 10.988 8.656 4.653 1.00 60.38 196 LEU A C 1
ATOM 1556 O O . LEU A 1 196 ? 10.441 8.388 5.726 1.00 60.38 196 LEU A O 1
ATOM 1560 N N . ASP A 1 197 ? 12.179 9.252 4.582 1.00 59.19 197 ASP A N 1
ATOM 1561 C CA . ASP A 1 197 ? 12.946 9.656 5.764 1.00 59.19 197 ASP A CA 1
ATOM 1562 C C . ASP A 1 197 ? 12.266 10.819 6.514 1.00 59.19 197 ASP A C 1
ATOM 1564 O O . ASP A 1 197 ? 12.270 10.860 7.749 1.00 59.19 197 ASP A O 1
ATOM 1568 N N . ARG A 1 198 ? 11.582 11.723 5.795 1.00 64.38 198 ARG A N 1
ATOM 1569 C CA . ARG A 1 198 ? 10.761 12.801 6.381 1.00 64.38 198 ARG A CA 1
ATOM 1570 C C . ARG A 1 198 ? 9.426 12.342 6.970 1.00 64.38 198 ARG A C 1
ATOM 1572 O O . ARG A 1 198 ? 8.858 13.070 7.786 1.00 64.38 198 ARG A O 1
ATOM 1579 N N . GLN A 1 199 ? 8.919 11.161 6.617 1.00 52.12 199 GLN A N 1
ATOM 1580 C CA . GLN A 1 199 ? 7.631 10.657 7.113 1.00 52.12 199 GLN A CA 1
ATOM 1581 C C . GLN A 1 199 ? 7.679 10.046 8.520 1.00 52.12 199 GLN A C 1
ATOM 1583 O O . GLN A 1 199 ? 6.619 9.800 9.095 1.00 52.12 199 GLN A O 1
ATOM 1588 N N . VAL A 1 200 ? 8.861 9.860 9.118 1.00 56.16 200 VAL A N 1
ATOM 1589 C CA . VAL A 1 200 ? 9.005 9.365 10.501 1.00 56.16 200 VAL A CA 1
ATOM 1590 C C . VAL A 1 200 ? 8.271 10.252 11.537 1.00 56.16 200 VAL A C 1
ATOM 1592 O O . VAL A 1 200 ? 7.467 9.706 12.290 1.00 56.16 200 VAL A O 1
ATOM 1595 N N . PRO A 1 201 ? 8.427 11.596 11.570 1.00 58.12 201 PRO A N 1
ATOM 1596 C CA . PRO A 1 201 ? 7.714 12.465 12.522 1.00 58.12 201 PRO A CA 1
ATOM 1597 C C . PRO A 1 201 ? 6.222 12.702 12.212 1.00 58.12 201 PRO A C 1
ATOM 1599 O O . PRO A 1 201 ? 5.478 13.125 13.095 1.00 58.12 201 PRO A O 1
ATOM 1602 N N . LEU A 1 202 ? 5.749 12.433 10.987 1.00 55.94 202 LEU A N 1
ATOM 1603 C CA . LEU A 1 202 ? 4.335 12.615 10.613 1.00 55.94 202 LEU A CA 1
ATOM 1604 C C . LEU A 1 202 ? 3.447 11.421 11.034 1.00 55.94 202 LEU A C 1
ATOM 1606 O O . LEU A 1 202 ? 2.217 11.518 10.997 1.00 55.94 202 LEU A O 1
ATOM 1610 N N . MET A 1 203 ? 4.050 10.297 11.450 1.00 57.22 203 MET A N 1
ATOM 1611 C CA . MET A 1 203 ? 3.328 9.128 11.976 1.00 57.22 203 MET A CA 1
ATOM 1612 C C . MET A 1 203 ? 2.613 9.445 13.296 1.00 57.22 203 MET A C 1
ATOM 1614 O O . MET A 1 203 ? 1.454 9.061 13.465 1.00 57.22 203 MET A O 1
ATOM 1618 N N . ASP A 1 204 ? 3.248 10.229 14.171 1.00 59.25 204 ASP A N 1
ATOM 1619 C CA . ASP A 1 204 ? 2.705 10.575 15.489 1.00 59.25 204 ASP A CA 1
ATOM 1620 C C . ASP A 1 204 ? 1.431 11.429 15.384 1.00 59.25 204 ASP A C 1
ATOM 1622 O O . ASP A 1 204 ? 0.507 11.311 16.193 1.00 59.25 204 ASP A O 1
ATOM 1626 N N . GLU A 1 205 ? 1.327 12.289 14.366 1.00 63.66 205 GLU A N 1
ATOM 1627 C CA . GLU A 1 205 ? 0.137 13.123 14.169 1.00 63.66 205 GLU A CA 1
ATOM 1628 C C . GLU A 1 205 ? -1.060 12.307 13.648 1.00 63.66 205 GLU A C 1
ATOM 1630 O O . GLU A 1 205 ? -2.212 12.576 14.011 1.00 63.66 205 GLU A O 1
ATOM 1635 N N . ILE A 1 206 ? -0.804 11.288 12.821 1.00 59.12 206 ILE A N 1
ATOM 1636 C CA . ILE A 1 206 ? -1.844 10.383 12.316 1.00 59.12 206 ILE A CA 1
ATOM 1637 C C . ILE A 1 206 ? -2.387 9.515 13.454 1.00 59.12 206 ILE A C 1
ATOM 1639 O O . ILE A 1 206 ? -3.609 9.423 13.596 1.00 59.12 206 ILE A O 1
ATOM 1643 N N . ASP A 1 207 ? -1.520 8.947 14.291 1.00 59.22 207 ASP A N 1
ATOM 1644 C CA . ASP A 1 207 ? -1.939 8.131 15.437 1.00 59.22 207 ASP A CA 1
ATOM 1645 C C . ASP A 1 207 ? -2.783 8.945 16.424 1.00 59.22 207 ASP A C 1
ATOM 1647 O O . ASP A 1 207 ? -3.880 8.525 16.800 1.00 59.22 207 ASP A O 1
ATOM 1651 N N . ASN A 1 208 ? -2.375 10.184 16.718 1.00 71.38 208 ASN A N 1
ATOM 1652 C CA . ASN A 1 208 ? -3.162 11.094 17.552 1.00 71.38 208 ASN A CA 1
ATOM 1653 C C . ASN A 1 208 ? -4.560 11.384 16.972 1.00 71.38 208 ASN A C 1
ATOM 1655 O O . ASN A 1 208 ? -5.546 11.464 17.714 1.00 71.38 208 ASN A O 1
ATOM 1659 N N . LYS A 1 209 ? -4.686 11.532 15.645 1.00 72.94 209 LYS A N 1
ATOM 1660 C CA . LYS A 1 209 ? -5.989 11.745 14.988 1.00 72.94 209 LYS A CA 1
ATOM 1661 C C . LYS A 1 209 ? -6.852 10.479 14.992 1.00 72.94 209 LYS A C 1
ATOM 1663 O O . LYS A 1 209 ? -8.061 10.584 15.212 1.00 72.94 209 LYS A O 1
ATOM 1668 N N . VAL A 1 210 ? -6.262 9.299 14.794 1.00 73.00 210 VAL A N 1
ATOM 1669 C CA . VAL A 1 210 ? -6.981 8.013 14.822 1.00 73.00 210 VAL A CA 1
ATOM 1670 C C . VAL A 1 210 ? -7.460 7.673 16.234 1.00 73.00 210 VAL A C 1
ATOM 1672 O O . VAL A 1 210 ? -8.619 7.284 16.406 1.00 73.00 210 VAL A O 1
ATOM 1675 N N . ASP A 1 211 ? -6.624 7.869 17.252 1.00 73.81 211 ASP A N 1
ATOM 1676 C CA . ASP A 1 211 ? -6.994 7.621 18.648 1.00 73.81 211 ASP A CA 1
ATOM 1677 C C . ASP A 1 211 ? -8.104 8.560 19.114 1.00 73.81 211 ASP A C 1
ATOM 1679 O O . ASP A 1 211 ? -9.070 8.120 19.748 1.00 73.81 211 ASP A O 1
ATOM 1683 N N . LYS A 1 212 ? -8.039 9.835 18.718 1.00 81.31 212 LYS A N 1
ATOM 1684 C CA . LYS A 1 212 ? -9.106 10.804 18.983 1.00 81.31 212 LYS A CA 1
ATOM 1685 C C . LYS A 1 212 ? -10.427 10.392 18.327 1.00 81.31 212 LYS A C 1
ATOM 1687 O O . LYS A 1 212 ? -11.457 10.374 19.000 1.00 81.31 212 LYS A O 1
ATOM 1692 N N . ALA A 1 213 ? -10.401 9.983 17.057 1.00 75.06 213 ALA A N 1
ATOM 1693 C CA . ALA A 1 213 ? -11.596 9.514 16.353 1.00 75.06 213 ALA A CA 1
ATOM 1694 C C . ALA A 1 213 ? -12.194 8.246 16.995 1.00 75.06 213 ALA A C 1
ATOM 1696 O O . ALA A 1 213 ? -13.410 8.147 17.171 1.00 75.06 213 ALA A O 1
ATOM 1697 N N . ASN A 1 214 ? -11.357 7.291 17.414 1.00 73.12 214 ASN A N 1
ATOM 1698 C CA . ASN A 1 214 ? -11.802 6.087 18.120 1.00 73.12 214 ASN A CA 1
ATOM 1699 C C . ASN A 1 214 ? -12.399 6.397 19.500 1.00 73.12 214 ASN A C 1
ATOM 1701 O O . ASN A 1 214 ? -13.404 5.791 19.891 1.00 73.12 214 ASN A O 1
ATOM 1705 N N . ALA A 1 215 ? -11.807 7.333 20.244 1.00 82.50 215 ALA A N 1
ATOM 1706 C CA . ALA A 1 215 ? -12.336 7.783 21.526 1.00 82.50 215 ALA A CA 1
ATOM 1707 C C . ALA A 1 215 ? -13.717 8.439 21.361 1.00 82.50 215 ALA A C 1
ATOM 1709 O O . ALA A 1 215 ? -14.649 8.114 22.105 1.00 82.50 215 ALA A O 1
ATOM 1710 N N . ASP A 1 216 ? -13.882 9.283 20.341 1.00 84.19 216 ASP A N 1
ATOM 1711 C CA . ASP A 1 216 ? -15.157 9.927 20.023 1.00 84.19 216 ASP A CA 1
ATOM 1712 C C . ASP A 1 216 ? -16.227 8.910 19.585 1.00 84.19 216 ASP A C 1
ATOM 1714 O O . ASP A 1 216 ? -17.375 8.985 20.043 1.00 84.19 216 ASP A O 1
ATOM 1718 N N . LEU A 1 217 ? -15.858 7.893 18.795 1.00 81.94 217 LEU A N 1
ATOM 1719 C CA . LEU A 1 217 ? -16.743 6.778 18.423 1.00 81.94 217 LEU A CA 1
ATOM 1720 C C . LEU A 1 217 ? -17.180 5.932 19.628 1.00 81.94 217 LEU A C 1
ATOM 1722 O O . LEU A 1 217 ? -18.342 5.526 19.731 1.00 81.94 217 LEU A O 1
ATOM 1726 N N . ARG A 1 218 ? -16.278 5.659 20.578 1.00 82.69 218 ARG A N 1
ATOM 1727 C CA . ARG A 1 218 ? -16.636 4.951 21.819 1.00 82.69 218 ARG A CA 1
ATOM 1728 C C . ARG A 1 218 ? -17.584 5.781 22.674 1.00 82.69 218 ARG A C 1
ATOM 1730 O O . ARG A 1 218 ? -18.587 5.261 23.160 1.00 82.69 218 ARG A O 1
ATOM 1737 N N . LYS A 1 219 ? -17.299 7.074 22.827 1.00 88.19 219 LYS A N 1
ATOM 1738 C CA . LYS A 1 219 ? -18.125 8.000 23.610 1.00 88.19 219 LYS A CA 1
ATOM 1739 C C . LYS A 1 219 ? -19.531 8.141 23.029 1.00 88.19 219 LYS A C 1
ATOM 1741 O O . LYS A 1 219 ? -20.505 8.135 23.780 1.00 88.19 219 LYS A O 1
ATOM 1746 N N . THR A 1 220 ? -19.654 8.232 21.706 1.00 83.75 220 THR A N 1
ATOM 1747 C CA . THR A 1 220 ? -20.956 8.266 21.020 1.00 83.75 220 THR A CA 1
ATOM 1748 C C . THR A 1 220 ? -21.723 6.955 21.175 1.00 83.75 220 THR A C 1
ATOM 1750 O O . THR A 1 220 ? -22.909 7.006 21.489 1.00 83.75 220 THR A O 1
ATOM 1753 N N . ASN A 1 221 ? -21.070 5.792 21.079 1.00 83.94 221 ASN A N 1
ATOM 1754 C CA . ASN A 1 221 ? -21.711 4.498 21.352 1.00 83.94 221 ASN A CA 1
ATOM 1755 C C . ASN A 1 221 ? -22.224 4.369 22.795 1.00 83.94 221 ASN A C 1
ATOM 1757 O O . ASN A 1 221 ? -23.339 3.893 23.012 1.00 83.94 221 ASN A O 1
ATOM 1761 N N . VAL A 1 222 ? -21.439 4.807 23.785 1.00 87.38 222 VAL A N 1
ATOM 1762 C CA . VAL A 1 222 ? -21.866 4.800 25.194 1.00 87.38 222 VAL A CA 1
ATOM 1763 C C . VAL A 1 222 ? -23.083 5.704 25.389 1.00 87.38 222 VAL A C 1
ATOM 1765 O O . VAL A 1 222 ? -24.077 5.250 25.949 1.00 87.38 222 VAL A O 1
ATOM 1768 N N . ARG A 1 223 ? -23.051 6.931 24.850 1.00 85.25 223 ARG A N 1
ATOM 1769 C CA . ARG A 1 223 ? -24.194 7.858 24.895 1.00 85.25 223 ARG A CA 1
ATOM 1770 C C . ARG A 1 223 ? -25.436 7.272 24.230 1.00 85.25 223 ARG A C 1
ATOM 1772 O O . ARG A 1 223 ? -26.512 7.341 24.802 1.00 85.25 223 ARG A O 1
ATOM 1779 N N . LEU A 1 224 ? -25.299 6.652 23.057 1.00 83.88 224 LEU A N 1
ATOM 1780 C CA . LEU A 1 224 ? -26.404 5.971 22.373 1.00 83.88 224 LEU A CA 1
ATOM 1781 C C . LEU A 1 224 ? -27.015 4.867 23.243 1.00 83.88 224 LEU A C 1
ATOM 1783 O O . LEU A 1 224 ? -28.235 4.798 23.380 1.00 83.88 224 LEU A O 1
ATOM 1787 N N . LYS A 1 225 ? -26.181 4.029 23.870 1.00 86.31 225 LYS A N 1
ATOM 1788 C CA . LYS A 1 225 ? -26.639 2.955 24.761 1.00 86.31 225 LYS A CA 1
ATOM 1789 C C . LYS A 1 225 ? -27.361 3.499 25.995 1.00 86.31 225 LYS A C 1
ATOM 1791 O O . LYS A 1 225 ? -28.384 2.946 26.393 1.00 86.31 225 LYS A O 1
ATOM 1796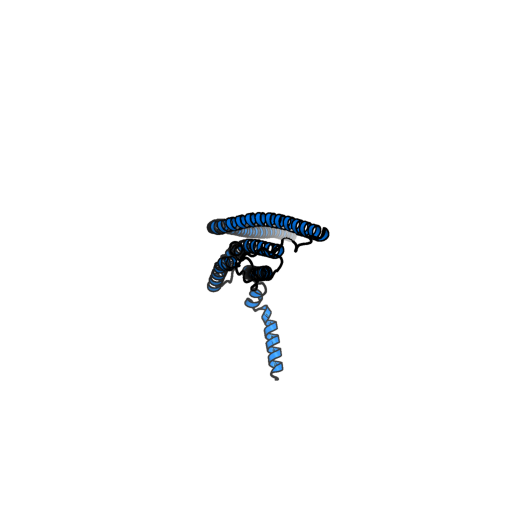 N N . GLU A 1 226 ? -26.842 4.572 26.581 1.00 87.12 226 GLU A N 1
ATOM 1797 C CA . GLU A 1 226 ? -27.440 5.242 27.735 1.00 87.12 226 GLU A CA 1
ATOM 1798 C C . GLU A 1 226 ? -28.804 5.846 27.382 1.00 87.12 226 GLU A C 1
ATOM 1800 O O . GLU A 1 226 ? -29.792 5.538 28.047 1.00 87.12 226 GLU A O 1
ATOM 1805 N N . THR A 1 227 ? -28.900 6.569 26.261 1.00 81.81 227 THR A N 1
ATOM 1806 C CA . THR A 1 227 ? -30.161 7.109 25.735 1.00 81.81 227 THR A CA 1
ATOM 1807 C C . THR A 1 227 ? -31.187 5.998 25.467 1.00 81.81 227 THR A C 1
ATOM 1809 O O . THR A 1 227 ? -32.347 6.116 25.859 1.00 81.81 227 THR A O 1
ATOM 1812 N N . VAL A 1 228 ? -30.783 4.874 24.860 1.00 82.38 228 VAL A N 1
ATOM 1813 C CA . VAL A 1 228 ? -31.675 3.718 24.624 1.00 82.38 228 VAL A CA 1
ATOM 1814 C C . VAL A 1 228 ? -32.181 3.113 25.937 1.00 82.38 228 VAL A C 1
ATOM 1816 O O . VAL A 1 228 ? -33.374 2.820 26.060 1.00 82.38 228 VAL A O 1
ATOM 1819 N N . ASN A 1 229 ? -31.307 2.943 26.932 1.00 80.88 229 ASN A N 1
ATOM 1820 C CA . ASN A 1 229 ? -31.709 2.448 28.249 1.00 80.88 229 ASN A CA 1
ATOM 1821 C C . ASN A 1 229 ? -32.659 3.420 28.957 1.00 80.88 229 ASN A C 1
ATOM 1823 O O . ASN A 1 229 ? -33.628 2.979 29.577 1.00 80.88 229 ASN A O 1
ATOM 1827 N N . GLN A 1 230 ? -32.424 4.724 28.824 1.00 81.19 230 GLN A N 1
ATOM 1828 C CA . GLN A 1 230 ? -33.298 5.749 29.379 1.00 81.19 230 GLN A CA 1
ATOM 1829 C C . GLN A 1 230 ? -34.701 5.672 28.761 1.00 81.19 230 GLN A C 1
ATOM 1831 O O . GLN A 1 230 ? -35.676 5.587 29.502 1.00 81.19 230 GLN A O 1
ATOM 1836 N N . PHE A 1 231 ? -34.819 5.553 27.432 1.00 75.25 231 PHE A N 1
ATOM 1837 C CA . PHE A 1 231 ? -36.113 5.361 26.760 1.00 75.25 231 PHE A CA 1
ATOM 1838 C C . PHE A 1 231 ? -36.839 4.079 27.189 1.00 75.25 231 PHE A C 1
ATOM 1840 O O . PHE A 1 231 ? -38.068 4.068 27.302 1.00 75.25 231 PHE A O 1
ATOM 1847 N N . ARG A 1 232 ? -36.099 2.991 27.442 1.00 72.81 232 ARG A N 1
ATOM 1848 C CA . ARG A 1 232 ? -36.675 1.740 27.958 1.00 72.81 232 ARG A CA 1
ATOM 1849 C C . ARG A 1 232 ? -37.227 1.919 29.373 1.00 72.81 232 ARG A C 1
ATOM 1851 O O . ARG A 1 232 ? -38.314 1.428 29.659 1.00 72.81 232 ARG A O 1
ATOM 1858 N N . SER A 1 233 ? -36.509 2.659 30.217 1.00 78.06 233 SER A N 1
ATOM 1859 C CA . SER A 1 233 ? -36.938 3.000 31.576 1.00 78.06 233 SER A CA 1
ATOM 1860 C C . SER A 1 233 ? -38.201 3.869 31.574 1.00 78.06 233 SER A C 1
ATOM 1862 O O . SER A 1 233 ? -39.175 3.545 32.250 1.00 78.06 233 SER A O 1
ATOM 1864 N N . THR A 1 234 ? -38.253 4.908 30.730 1.00 77.44 234 THR A N 1
ATOM 1865 C CA . THR A 1 234 ? -39.432 5.783 30.610 1.00 77.44 234 THR A CA 1
ATOM 1866 C C . THR A 1 234 ? -40.670 5.024 30.133 1.00 77.44 234 THR A C 1
ATOM 1868 O O . THR A 1 234 ? -41.769 5.272 30.620 1.00 77.44 234 THR A O 1
ATOM 1871 N N . ARG A 1 235 ? -40.512 4.064 29.211 1.00 79.88 235 ARG A N 1
ATOM 1872 C CA . ARG A 1 235 ? -41.631 3.234 28.743 1.00 79.88 235 ARG A CA 1
ATOM 1873 C C . ARG A 1 235 ? -42.212 2.372 29.862 1.00 79.88 235 ARG A C 1
ATOM 1875 O O . ARG A 1 235 ? -43.429 2.314 29.989 1.00 79.88 235 ARG A O 1
ATOM 1882 N N . ASN A 1 236 ? -41.360 1.737 30.665 1.00 79.88 236 ASN A N 1
ATOM 1883 C CA . ASN A 1 236 ? -41.810 0.926 31.797 1.00 79.88 236 ASN A CA 1
ATOM 1884 C C . ASN A 1 236 ? -42.539 1.789 32.838 1.00 79.88 236 ASN A C 1
ATOM 1886 O O . ASN A 1 236 ? -43.611 1.413 33.293 1.00 79.88 236 ASN A O 1
ATOM 1890 N N . PHE A 1 237 ? -42.028 2.992 33.117 1.00 79.69 237 PHE A N 1
ATOM 1891 C CA . PHE A 1 237 ? -42.678 3.937 34.027 1.00 79.69 237 PHE A CA 1
ATOM 1892 C C . PHE A 1 237 ? -44.085 4.358 33.561 1.00 79.69 237 PHE A C 1
ATOM 1894 O O . PHE A 1 237 ? -45.016 4.414 34.360 1.00 79.69 237 PHE A O 1
ATOM 1901 N N . ILE A 1 238 ? -44.269 4.618 32.260 1.00 86.19 238 ILE A N 1
ATOM 1902 C CA . ILE A 1 238 ? -45.590 4.954 31.698 1.00 86.19 238 ILE A CA 1
ATOM 1903 C C . ILE A 1 238 ? -46.553 3.760 31.789 1.00 86.19 238 ILE A C 1
ATOM 1905 O O . ILE A 1 238 ? -47.732 3.950 32.086 1.00 86.19 238 ILE A O 1
ATOM 1909 N N . ILE A 1 239 ? -46.063 2.538 31.554 1.00 88.88 239 ILE A N 1
ATOM 1910 C CA . ILE A 1 239 ? -46.875 1.318 31.670 1.00 88.88 239 ILE A CA 1
ATOM 1911 C C . ILE A 1 239 ? -47.377 1.139 33.110 1.00 88.88 239 ILE A C 1
ATOM 1913 O O . ILE A 1 239 ? -48.565 0.877 33.293 1.00 88.88 239 ILE A O 1
ATOM 1917 N N . ASP A 1 240 ? -46.526 1.355 34.115 1.00 86.81 240 ASP A N 1
ATOM 1918 C CA . ASP A 1 240 ? -46.910 1.231 35.528 1.00 86.81 240 ASP A CA 1
ATOM 1919 C C . ASP A 1 240 ? -48.006 2.233 35.927 1.00 86.81 240 ASP A C 1
ATOM 1921 O O . ASP A 1 240 ? -48.964 1.865 36.609 1.00 86.81 240 ASP A O 1
ATOM 1925 N N . ILE A 1 241 ? -47.930 3.482 35.448 1.00 91.19 241 ILE A N 1
ATOM 1926 C CA . ILE A 1 241 ? -48.967 4.499 35.699 1.00 91.19 241 ILE A CA 1
ATOM 1927 C C . ILE A 1 241 ? -50.321 4.059 35.130 1.00 91.19 241 ILE A C 1
ATOM 1929 O O . ILE A 1 241 ? -51.337 4.142 35.823 1.00 91.19 241 ILE A O 1
ATOM 1933 N N . ILE A 1 242 ? -50.349 3.567 33.887 1.00 92.62 242 ILE A N 1
ATOM 1934 C CA . ILE A 1 242 ? -51.591 3.101 33.254 1.00 92.62 242 ILE A CA 1
ATOM 1935 C C . ILE A 1 242 ? -52.180 1.921 34.040 1.00 92.62 242 ILE A C 1
ATOM 1937 O O . ILE A 1 242 ? -53.388 1.872 34.271 1.00 92.62 242 ILE A O 1
ATOM 1941 N N . LEU A 1 243 ? -51.333 0.993 34.493 1.00 90.56 243 LEU A N 1
ATOM 1942 C CA . LEU A 1 243 ? -51.750 -0.195 35.238 1.00 90.56 243 LEU A CA 1
ATOM 1943 C C . LEU A 1 243 ? -52.377 0.179 36.595 1.00 90.56 243 LEU A C 1
ATOM 1945 O O . LEU A 1 243 ? -53.427 -0.355 36.955 1.00 90.56 243 LEU A O 1
ATOM 1949 N N . ILE A 1 244 ? -51.812 1.167 37.298 1.00 92.50 244 ILE A N 1
ATOM 1950 C CA . ILE A 1 244 ? -52.385 1.720 38.538 1.00 92.50 244 ILE A CA 1
ATOM 1951 C C . ILE A 1 244 ? -53.758 2.358 38.284 1.00 92.50 244 ILE A C 1
ATOM 1953 O O . ILE A 1 244 ? -54.690 2.118 39.054 1.00 92.50 244 ILE A O 1
ATOM 1957 N N . CYS A 1 245 ? -53.920 3.131 37.204 1.00 93.88 245 CYS A N 1
ATOM 1958 C CA . CYS A 1 245 ? -55.210 3.735 36.853 1.00 93.88 245 CYS A CA 1
ATOM 1959 C C . CYS A 1 245 ? -56.299 2.679 36.604 1.00 93.88 245 CYS A C 1
ATOM 1961 O O . CYS A 1 245 ? -57.434 2.855 37.046 1.00 93.88 245 CYS A O 1
ATOM 1963 N N . VAL A 1 246 ? -55.958 1.568 35.941 1.00 95.69 246 VAL A N 1
ATOM 1964 C CA . VAL A 1 246 ? -56.896 0.458 35.702 1.00 95.69 246 VAL A CA 1
ATOM 1965 C C . VAL A 1 246 ? -57.293 -0.223 37.014 1.00 95.69 246 VAL A C 1
ATOM 1967 O O . VAL A 1 246 ? -58.480 -0.450 37.242 1.00 95.69 246 VAL A O 1
ATOM 1970 N N . ILE A 1 247 ? -56.333 -0.503 37.902 1.00 94.31 247 ILE A N 1
ATOM 1971 C CA . ILE A 1 247 ? -56.613 -1.116 39.212 1.00 94.31 247 ILE A CA 1
ATOM 1972 C C . ILE A 1 247 ? -57.520 -0.213 40.056 1.00 94.31 247 ILE A C 1
ATOM 1974 O O . ILE A 1 247 ? -58.486 -0.700 40.640 1.00 94.31 247 ILE A O 1
ATOM 1978 N N . LEU A 1 248 ? -57.253 1.097 40.089 1.00 94.31 248 LEU A N 1
ATOM 1979 C CA . LEU A 1 248 ? -58.098 2.063 40.797 1.00 94.31 248 LEU A CA 1
ATOM 1980 C C . LEU A 1 248 ? -59.521 2.108 40.233 1.00 94.31 248 LEU A C 1
ATOM 1982 O O . LEU A 1 248 ? -60.473 2.140 41.007 1.00 94.31 248 LEU A O 1
ATOM 1986 N N . GLY A 1 249 ? -59.677 2.065 38.907 1.00 95.31 249 GLY A N 1
ATOM 1987 C CA . GLY A 1 249 ? -60.992 2.009 38.266 1.00 95.31 249 GLY A CA 1
ATOM 1988 C C . GLY A 1 249 ? -61.784 0.758 38.656 1.00 95.31 249 GLY A C 1
ATOM 1989 O O . GLY A 1 249 ? -62.958 0.857 39.004 1.00 95.31 249 GLY A O 1
ATOM 1990 N N . ILE A 1 250 ? -61.132 -0.410 38.671 1.00 94.88 250 ILE A N 1
ATOM 1991 C CA . ILE A 1 250 ? -61.756 -1.673 39.099 1.00 94.88 250 ILE A CA 1
ATOM 1992 C C . ILE A 1 250 ? -62.116 -1.626 40.590 1.00 94.88 250 ILE A C 1
ATOM 1994 O O . ILE A 1 250 ? -63.206 -2.045 40.969 1.00 94.88 250 ILE A O 1
ATOM 1998 N N . ALA A 1 251 ? -61.230 -1.100 41.439 1.00 93.50 251 ALA A N 1
ATOM 1999 C CA . ALA A 1 251 ? -61.479 -0.978 42.873 1.00 93.50 251 ALA A CA 1
ATOM 2000 C C . ALA A 1 251 ? -62.658 -0.040 43.178 1.00 93.50 251 ALA A C 1
ATOM 2002 O O . ALA A 1 251 ? -63.501 -0.376 44.005 1.00 93.50 251 ALA A O 1
ATOM 2003 N N . ALA A 1 252 ? -62.749 1.100 42.486 1.00 93.88 252 ALA A N 1
ATOM 2004 C CA . ALA A 1 252 ? -63.869 2.029 42.615 1.00 93.88 252 ALA A CA 1
ATOM 2005 C C . ALA A 1 252 ? -65.191 1.395 42.153 1.00 93.88 252 ALA A C 1
ATOM 2007 O O . ALA A 1 252 ? -66.199 1.523 42.839 1.00 93.88 252 ALA A O 1
ATOM 2008 N N . TYR A 1 253 ? -65.172 0.656 41.040 1.00 94.38 253 TYR A N 1
ATOM 2009 C CA . TYR A 1 253 ? -66.340 -0.073 40.542 1.00 94.38 253 TYR A CA 1
ATOM 2010 C C . TYR A 1 253 ? -66.818 -1.155 41.521 1.00 94.38 253 TYR A C 1
ATOM 2012 O O . TYR A 1 253 ? -68.010 -1.266 41.798 1.00 94.38 253 TYR A O 1
ATOM 2020 N N . LEU A 1 254 ? -65.889 -1.932 42.088 1.00 92.69 254 LEU A N 1
ATOM 2021 C CA . LEU A 1 254 ? -66.212 -2.929 43.109 1.00 92.69 254 LEU A CA 1
ATOM 2022 C C . LEU A 1 254 ? -66.751 -2.285 44.387 1.00 92.69 254 LEU A C 1
ATOM 2024 O O . LEU A 1 254 ? -67.672 -2.833 44.982 1.00 92.69 254 LEU A O 1
ATOM 2028 N N . TYR A 1 255 ? -66.197 -1.142 44.801 1.00 94.69 255 TYR A N 1
ATOM 2029 C CA . TYR A 1 255 ? -66.683 -0.400 45.961 1.00 94.69 255 TYR A CA 1
ATOM 2030 C C . TYR A 1 255 ? -68.113 0.103 45.755 1.00 94.69 255 TYR A C 1
ATOM 2032 O O . TYR A 1 255 ? -68.930 -0.059 46.652 1.00 94.69 255 TYR A O 1
ATOM 2040 N N . ASP A 1 256 ? -68.429 0.648 44.579 1.00 91.81 256 ASP A N 1
ATOM 2041 C CA . ASP A 1 256 ? -69.775 1.129 44.245 1.00 91.81 256 ASP A CA 1
ATOM 2042 C C . ASP A 1 256 ? -70.806 -0.012 44.280 1.00 91.81 256 ASP A C 1
ATOM 2044 O O . ASP A 1 256 ? -71.863 0.128 44.884 1.00 91.81 256 ASP A O 1
ATOM 2048 N N . ILE A 1 257 ? -70.452 -1.194 43.757 1.00 91.31 257 ILE A N 1
ATOM 2049 C CA . ILE A 1 257 ? -71.302 -2.398 43.830 1.00 91.31 257 ILE A CA 1
ATOM 2050 C C . ILE A 1 257 ? -71.484 -2.905 45.267 1.00 91.31 257 ILE A C 1
ATOM 2052 O O . ILE A 1 257 ? -72.557 -3.388 45.609 1.00 91.31 257 ILE A O 1
ATOM 2056 N N . LEU A 1 258 ? -70.442 -2.853 46.102 1.00 86.94 258 LEU A N 1
ATOM 2057 C CA . LEU A 1 258 ? -70.510 -3.305 47.501 1.00 86.94 258 LEU A CA 1
ATOM 2058 C C . LEU A 1 258 ? -71.184 -2.289 48.431 1.00 86.94 258 LEU A C 1
ATOM 2060 O O . LEU A 1 258 ? -71.605 -2.648 49.529 1.00 86.94 258 LEU A O 1
ATOM 2064 N N . SER A 1 259 ? -71.218 -1.024 48.017 1.00 79.19 259 SER A N 1
ATOM 2065 C CA . SER A 1 259 ? -71.844 0.096 48.719 1.00 79.19 259 SER A CA 1
ATOM 2066 C C . SER A 1 259 ? -73.339 0.236 48.402 1.00 79.19 259 SER A C 1
ATOM 2068 O O . SER A 1 259 ? -73.998 1.079 49.018 1.00 79.19 259 SER A O 1
ATOM 2070 N N . GLN A 1 260 ? -73.853 -0.529 47.438 1.00 59.25 260 GLN A N 1
ATOM 2071 C CA . GLN A 1 260 ? -75.245 -0.524 46.991 1.00 59.25 260 GLN A CA 1
ATOM 2072 C C . GLN A 1 260 ? -76.036 -1.663 47.641 1.00 59.25 260 GLN A C 1
ATOM 2074 O O . GLN A 1 260 ? -77.217 -1.419 47.978 1.00 59.25 260 GLN A O 1
#

Organism: NCBI:txid110450

Sequence (260 aa):
MSMIDVMIRVDAICNKYDKYDADKHRNDAADPFSRLYAAVDAEIDAAIEKYERAVRERNRATAVALNADVRRTKARLMEEVIKLRKLATKKVKGLSPEEAELRTDLVSALPHRIQSIPDGVGGAADQNGEGNVRPGIKFDSSAENFDEGYFQTSKESEEFRREYEMRRIKQDEGLEFISEGLDTLKNLAEDMNEELDRQVPLMDEIDNKVDKANADLRKTNVRLKETVNQFRSTRNFIIDIILICVILGIAAYLYDILSQ

pLDDT: mean 72.33, std 15.6, range [30.25, 95.69]

InterPro domains:
  IPR000727 Target SNARE coiled-coil homology domain [PF05739] (202-251)
  IPR000727 Target SNARE coiled-coil homology domain [PS50192] (165-227)
  IPR000727 Target SNARE coiled-coil homology domain [SM00397] (160-227)
  IPR006012 Syntaxin/epimorphin, conserved site [PS00914] (171-210)
  IPR045242 Syntaxin [PTHR19957] (60-247)

Radius of gyration: 39.13 Å; chains: 1; bounding box: 130×65×104 Å

Foldseek 3Di:
DDPVVVVVVVVVVCVVCVVVPPVNVVPVPPQPLRVLLVVLVVLLVVLLVLLVCLVVDPDVLVSLVSLLVSLVSLLVSLVSLVVLCLSLPDDDPPDDPVNSVVSNVSSVCSNVSSVPRDSCPPPPVPPVPDDPPPPPDDPPDDDDDDDPPPDPPDPVNVVVVVVVVVVVVVVVVVVVVSVVVSVVSVVVSVVSVVVSVVCPVVSVVVVVVVVVVVVVVVVVVVVVVVVVVVVVVVVVVVVVVVVVVVVVVVVVVVCVVVVD

Secondary structure (DSSP, 8-state):
--HHHHHHHHHHHHHHHHTT-HHHHHHHS--HHHHHHHHHHHHHHHHHHHHHHHHH-S-HHHHHHHHHHHHHHHHHHHHHHHHHHHHHHS--TT--HHHHHHHHHHHHHHHHHHHTS--STTTSSSSSS-----TT-----------TTS----HHHHHHHHHHHHHHHHHHHHHHHHHHHHHHHHHHHHHHHHHHHHTTTTHHHHHHHHHHHHHHHHHHHHHHHHHHHHHHHHHHHHHHHHHHHHHHHHHHHHHHHH--